Protein 7ABK (pdb70)

B-factor: mean 147.55, std 29.82, range [96.49, 210.03]

Structure (mmCIF, N/CA/C/O backbone):
data_7ABK
#
_entry.id   7ABK
#
_cell.length_a   1.00
_cell.length_b   1.00
_cell.length_c   1.00
_cell.angle_alpha   90.00
_cell.angle_beta   90.00
_cell.angle_gamma   90.00
#
_symmetry.space_group_name_H-M   'P 1'
#
loop_
_atom_site.group_PDB
_atom_site.id
_atom_site.type_symbol
_atom_site.label_atom_id
_atom_site.label_alt_id
_atom_site.label_comp_id
_atom_site.label_asym_id
_atom_site.label_entity_id
_atom_site.label_seq_id
_atom_site.pdbx_PDB_ins_code
_atom_site.Cartn_x
_atom_site.Cartn_y
_atom_site.Cartn_z
_atom_site.occupancy
_atom_site.B_iso_or_equiv
_atom_site.auth_seq_id
_atom_site.auth_comp_id
_atom_site.auth_asym_id
_atom_site.auth_atom_id
_atom_site.pdbx_PDB_model_num
ATOM 1 N N . GLN A 1 44 ? 148.148 179.093 230.151 1.00 210.03 22 GLN A N 1
ATOM 2 C CA . GLN A 1 44 ? 146.895 178.355 230.262 1.00 210.03 22 GLN A CA 1
ATOM 3 C C . GLN A 1 44 ? 146.124 178.386 228.946 1.00 210.03 22 GLN A C 1
ATOM 4 O O . GLN A 1 44 ? 146.001 179.431 228.310 1.00 210.03 22 GLN A O 1
ATOM 10 N N . GLU A 1 45 ? 145.607 177.229 228.546 1.00 202.80 23 GLU A N 1
ATOM 11 C CA . GLU A 1 45 ? 144.870 177.081 227.299 1.00 202.80 23 GLU A CA 1
ATOM 12 C C . GLU A 1 45 ? 143.370 177.120 227.555 1.00 202.80 23 GLU A C 1
ATOM 13 O O . GLU A 1 45 ? 142.911 176.864 228.672 1.00 202.80 23 GLU A O 1
ATOM 19 N N . ALA A 1 46 ? 142.612 177.432 226.511 1.00 189.12 24 ALA A N 1
ATOM 20 C CA . ALA A 1 46 ? 141.166 177.504 226.618 1.00 189.12 24 ALA A CA 1
ATOM 21 C C . ALA A 1 46 ? 140.542 176.127 226.418 1.00 189.12 24 ALA A C 1
ATOM 22 O O . ALA A 1 46 ? 140.994 175.346 225.579 1.00 189.12 24 ALA A O 1
ATOM 24 N N . PRO A 1 47 ? 139.490 175.811 227.180 1.00 176.13 25 PRO A N 1
ATOM 25 C CA . PRO A 1 47 ? 138.920 174.451 227.107 1.00 176.13 25 PRO A CA 1
ATOM 26 C C . PRO A 1 47 ? 138.454 174.056 225.718 1.00 176.13 25 PRO A C 1
ATOM 27 O O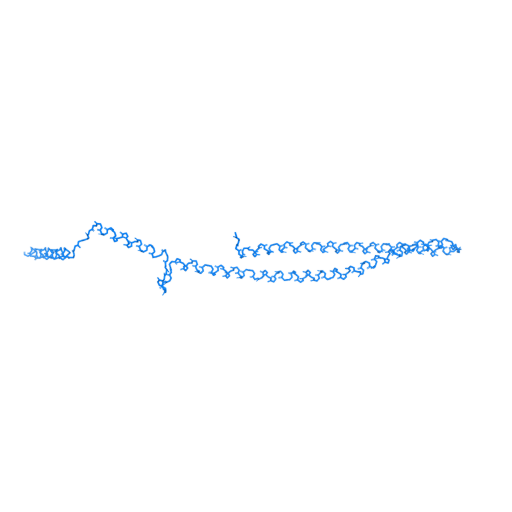 . PRO A 1 47 ? 138.702 172.924 225.283 1.00 176.13 25 PRO A O 1
ATOM 31 N N . GLU A 1 48 ? 137.780 174.960 225.005 1.00 171.47 26 GLU A N 1
ATOM 32 C CA . GLU A 1 48 ? 137.299 174.634 223.667 1.00 171.47 26 GLU A CA 1
ATOM 33 C C . GLU A 1 48 ? 138.443 174.296 222.721 1.00 171.47 26 GLU A C 1
ATOM 34 O O . GLU A 1 48 ? 138.244 173.563 221.747 1.00 171.47 26 GLU A O 1
ATOM 40 N N . ASP A 1 49 ? 139.642 174.815 222.986 1.00 175.86 27 ASP A N 1
ATOM 41 C CA . ASP A 1 49 ? 140.776 174.504 222.126 1.00 175.86 27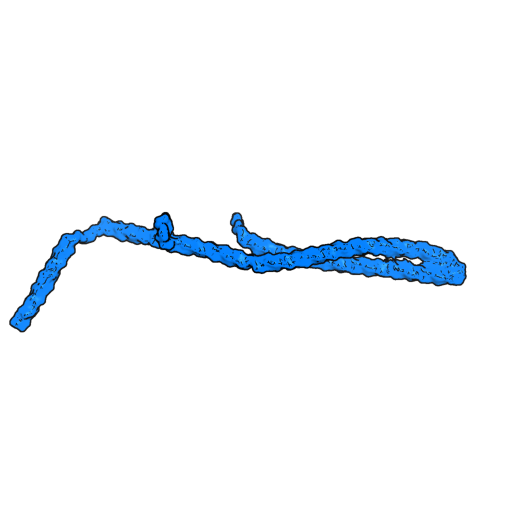 ASP A CA 1
ATOM 42 C C . ASP A 1 49 ? 141.203 173.050 222.265 1.00 175.86 27 ASP A C 1
ATOM 43 O O . ASP A 1 49 ? 141.704 172.458 221.303 1.00 175.86 27 ASP A O 1
ATOM 48 N N . LEU A 1 50 ? 141.013 172.457 223.443 1.00 168.70 28 LEU A N 1
ATOM 49 C CA . LEU A 1 50 ? 141.380 171.060 223.633 1.00 168.70 28 LEU A CA 1
ATOM 50 C C . LEU A 1 50 ? 140.537 170.120 222.788 1.00 168.70 28 LEU A C 1
ATOM 51 O O . LEU A 1 50 ? 140.969 168.993 222.518 1.00 168.70 28 LEU A O 1
ATOM 56 N N . LEU A 1 51 ? 139.350 170.558 222.371 1.00 156.20 29 LEU A N 1
ATOM 57 C CA . LEU A 1 51 ? 138.436 169.685 221.648 1.00 156.20 29 LEU A CA 1
ATOM 58 C C . LEU A 1 51 ? 139.076 169.153 220.372 1.00 156.20 29 LEU A C 1
ATOM 59 O O . LEU A 1 51 ? 139.236 167.938 220.201 1.00 156.20 29 LEU A O 1
ATOM 64 N N . GLU A 1 52 ? 139.454 170.054 219.465 1.00 164.71 30 GLU A N 1
ATOM 65 C CA . GLU A 1 52 ? 139.993 169.626 218.180 1.00 164.71 30 GLU A CA 1
ATOM 66 C C . GLU A 1 52 ? 141.301 168.870 218.356 1.00 164.71 30 GLU A C 1
ATOM 67 O O . GLU A 1 52 ? 141.575 167.908 217.627 1.00 164.71 30 GLU A O 1
ATOM 73 N N . ARG A 1 53 ? 142.115 169.277 219.332 1.00 159.97 31 ARG A N 1
ATOM 74 C CA . ARG A 1 53 ? 143.359 168.570 219.601 1.00 159.97 31 ARG A CA 1
ATOM 75 C C . ARG A 1 53 ? 143.091 167.113 219.949 1.00 159.97 31 ARG A C 1
ATOM 76 O O . ARG A 1 53 ? 143.658 166.197 219.338 1.00 159.97 31 ARG A O 1
ATOM 84 N N . LEU A 1 54 ? 142.211 166.882 220.921 1.00 151.52 32 LEU A N 1
ATOM 85 C CA . LEU A 1 54 ? 141.937 165.519 221.350 1.00 151.52 32 LEU A CA 1
ATOM 86 C C . LEU A 1 54 ? 141.261 164.714 220.249 1.00 151.52 32 LEU A C 1
ATOM 87 O O . LEU A 1 54 ? 141.515 163.512 220.107 1.00 151.52 32 LEU A O 1
ATOM 92 N N . LEU A 1 55 ? 140.402 165.352 219.452 1.00 143.93 33 LEU A N 1
ATOM 93 C CA . LEU A 1 55 ? 139.769 164.619 218.362 1.00 143.93 33 LEU A CA 1
ATOM 94 C C . LEU A 1 55 ? 140.786 164.198 217.311 1.00 143.93 33 LEU A C 1
ATOM 95 O O . LEU A 1 55 ? 140.722 163.076 216.800 1.00 143.93 33 LEU A O 1
ATOM 100 N N . GLY A 1 56 ? 141.743 165.069 216.984 1.00 146.06 34 GLY A N 1
ATOM 101 C CA . GLY A 1 56 ? 142.798 164.667 216.067 1.00 146.06 34 GLY A CA 1
ATOM 102 C C . GLY A 1 56 ? 143.639 163.532 216.619 1.00 146.06 34 GLY A C 1
ATOM 103 O O . GLY A 1 56 ? 143.987 162.587 215.896 1.00 146.06 34 GLY A O 1
ATOM 104 N N . GLU A 1 57 ? 143.985 163.612 217.905 1.00 151.63 35 GLU A N 1
ATOM 105 C CA . GLU A 1 57 ? 144.722 162.524 218.539 1.00 151.63 35 GLU A CA 1
ATOM 106 C C . GLU A 1 57 ? 143.970 161.208 218.400 1.00 151.63 35 GLU A C 1
ATOM 107 O O . GLU A 1 57 ? 144.543 160.185 217.999 1.00 151.63 35 GLU A O 1
ATOM 113 N N . MET A 1 58 ? 142.678 161.217 218.728 1.00 143.90 36 MET A N 1
ATOM 114 C CA . MET A 1 58 ? 141.891 159.996 218.621 1.00 143.90 36 MET A CA 1
ATOM 115 C C . MET A 1 58 ? 141.812 159.512 217.181 1.00 143.90 36 MET A C 1
ATOM 116 O O . MET A 1 58 ? 141.821 158.301 216.917 1.00 143.90 36 MET A O 1
ATOM 121 N N . GLU A 1 59 ? 141.729 160.445 216.236 1.00 139.75 37 GLU A N 1
ATOM 122 C CA . GLU A 1 59 ? 141.685 160.075 214.829 1.00 139.75 37 GLU A CA 1
ATOM 123 C C . GLU A 1 59 ? 142.926 159.291 214.432 1.00 139.75 37 GLU A C 1
ATOM 124 O O . GLU A 1 59 ? 142.836 158.267 213.746 1.00 139.75 37 GLU A O 1
ATOM 130 N N . LEU A 1 60 ? 144.098 159.765 214.851 1.00 134.87 38 LEU A N 1
ATOM 131 C CA . LEU A 1 60 ? 145.322 159.010 214.586 1.00 134.87 38 LEU A CA 1
ATOM 132 C C . LEU A 1 60 ? 145.295 157.648 215.272 1.00 134.87 38 LEU A C 1
ATOM 133 O O . LEU A 1 60 ? 145.650 156.620 214.669 1.00 134.87 38 LEU A O 1
ATOM 138 N N . GLU A 1 61 ? 144.879 157.625 216.537 1.00 134.00 39 GLU A N 1
ATOM 139 C CA . GLU A 1 61 ? 144.976 156.400 217.317 1.00 134.00 39 GLU A CA 1
ATOM 140 C C . GLU A 1 61 ? 144.073 155.307 216.757 1.00 134.00 39 GLU A C 1
ATOM 141 O O . GLU A 1 61 ? 144.401 154.116 216.842 1.00 134.00 39 GLU A O 1
ATOM 147 N N . LEU A 1 62 ? 142.948 155.692 216.154 1.00 124.12 40 LEU A N 1
ATOM 148 C CA . LEU A 1 62 ? 142.052 154.696 215.574 1.00 124.12 40 LEU A CA 1
ATOM 149 C C . LEU A 1 62 ? 142.721 153.938 214.433 1.00 124.12 40 LEU A C 1
ATOM 150 O O . LEU A 1 62 ? 142.687 152.702 214.388 1.00 124.12 40 LEU A O 1
ATOM 155 N N . ILE A 1 63 ? 143.325 154.661 213.488 1.00 124.02 41 ILE A N 1
ATOM 156 C CA . ILE A 1 63 ? 143.962 153.969 212.376 1.00 124.02 41 ILE A CA 1
ATOM 157 C C . ILE A 1 63 ? 145.163 153.178 212.866 1.00 124.02 41 ILE A C 1
ATOM 158 O O . ILE A 1 63 ? 145.482 152.115 212.312 1.00 124.02 41 ILE A O 1
ATOM 163 N N . GLU A 1 64 ? 145.837 153.654 213.916 1.00 125.24 42 GLU A N 1
ATOM 164 C CA . GLU A 1 64 ? 146.899 152.846 214.508 1.00 125.24 42 GLU A CA 1
ATOM 165 C C . GLU A 1 64 ? 146.363 151.496 214.971 1.00 125.24 42 GLU A C 1
ATOM 166 O O . GLU A 1 64 ? 146.931 150.439 214.657 1.00 125.24 42 GLU A O 1
ATOM 172 N N . LEU A 1 65 ? 145.264 151.519 215.725 1.00 111.05 43 LEU A N 1
ATOM 173 C CA . LEU A 1 65 ? 144.653 150.282 216.194 1.00 111.05 43 LEU A CA 1
ATOM 174 C C . LEU A 1 65 ? 144.267 149.382 215.029 1.00 111.05 43 LEU A C 1
ATOM 175 O O . LEU A 1 65 ? 144.438 148.156 215.083 1.00 111.05 43 LEU A O 1
ATOM 180 N N . ARG A 1 66 ? 143.730 149.979 213.965 1.00 115.75 44 ARG A N 1
ATOM 181 C CA . ARG A 1 66 ? 143.326 149.193 212.803 1.00 115.75 44 ARG A CA 1
ATOM 182 C C . ARG A 1 66 ? 144.517 148.459 212.204 1.00 115.75 44 ARG A C 1
ATOM 183 O O . ARG A 1 66 ? 144.442 147.259 211.905 1.00 115.75 44 ARG A O 1
ATOM 191 N N . ARG A 1 67 ? 145.630 149.169 212.024 1.00 114.31 45 ARG A N 1
ATOM 192 C CA . ARG A 1 67 ? 146.830 148.536 211.486 1.00 114.31 45 ARG A CA 1
ATOM 193 C C . ARG A 1 67 ? 147.296 147.387 212.373 1.00 114.31 45 ARG A C 1
ATOM 194 O O . ARG A 1 67 ? 147.670 146.312 211.875 1.00 114.31 45 ARG A O 1
ATOM 202 N N . ALA A 1 68 ? 147.289 147.599 213.690 1.00 102.35 46 ALA A N 1
ATOM 203 C CA . ALA A 1 68 ? 147.729 146.537 214.592 1.00 102.35 46 ALA A CA 1
ATOM 204 C C . ALA A 1 68 ? 146.854 145.297 214.452 1.00 102.35 46 ALA A C 1
ATOM 205 O O . ALA A 1 68 ? 147.362 144.167 214.389 1.00 102.35 46 ALA A O 1
ATOM 207 N N . LEU A 1 69 ? 145.536 145.485 214.392 1.00 96.49 47 LEU A N 1
ATOM 208 C CA . LEU A 1 69 ? 144.653 144.334 214.248 1.00 96.49 47 LEU A CA 1
ATOM 209 C C . LEU A 1 69 ? 144.900 143.622 212.925 1.00 96.49 47 LEU A C 1
ATOM 210 O O . LEU A 1 69 ? 144.818 142.387 212.843 1.00 96.49 47 LEU A O 1
ATOM 215 N N . ALA A 1 70 ? 145.200 144.385 211.873 1.00 104.15 48 ALA A N 1
ATOM 216 C CA . ALA A 1 70 ? 145.535 143.771 210.593 1.00 104.15 48 ALA A CA 1
ATOM 217 C C . ALA A 1 70 ? 146.731 142.840 210.733 1.00 104.15 48 ALA A C 1
ATOM 218 O O . ALA A 1 70 ? 146.695 141.683 210.286 1.00 104.15 48 ALA A O 1
ATOM 220 N N . GLN A 1 71 ? 147.805 143.333 211.349 1.00 105.61 49 GLN A N 1
ATOM 221 C CA . GLN A 1 71 ? 148.987 142.493 211.526 1.00 105.61 49 GLN A CA 1
ATOM 222 C C . GLN A 1 71 ? 148.659 141.244 212.334 1.00 105.61 49 GLN A C 1
ATOM 223 O O . GLN A 1 71 ? 149.182 140.152 212.056 1.00 105.61 49 GLN A O 1
ATOM 229 N N . THR A 1 72 ? 147.796 141.387 213.340 1.00 102.35 50 THR A N 1
ATOM 230 C CA . THR A 1 72 ? 147.381 140.225 214.119 1.00 102.35 50 THR A CA 1
ATOM 231 C C . THR A 1 72 ? 146.729 139.171 213.231 1.00 102.35 50 THR A C 1
ATOM 232 O O . THR A 1 72 ? 147.069 137.980 213.300 1.00 102.35 50 THR A O 1
ATOM 236 N N . ILE A 1 73 ? 145.775 139.595 212.402 1.00 100.38 51 ILE A N 1
ATOM 237 C CA . ILE A 1 73 ? 145.100 138.659 211.506 1.00 100.38 51 ILE A CA 1
ATOM 238 C C . ILE A 1 73 ? 146.110 137.961 210.605 1.00 100.38 51 ILE A C 1
ATOM 239 O O . ILE A 1 73 ? 146.018 136.748 210.354 1.00 100.38 51 ILE A O 1
ATOM 244 N N . ALA A 1 74 ? 147.088 138.716 210.107 1.00 107.88 52 ALA A N 1
ATOM 245 C CA . ALA A 1 74 ? 148.102 138.132 209.234 1.00 107.88 52 ALA A CA 1
ATOM 246 C C . ALA A 1 74 ? 148.848 136.929 209.797 1.00 107.88 52 ALA A C 1
ATOM 247 O O . ALA A 1 74 ? 148.880 135.850 209.185 1.00 107.88 52 ALA A O 1
ATOM 249 N N . THR A 1 75 ? 149.471 137.105 210.966 1.00 111.89 53 THR A N 1
ATOM 250 C CA . THR A 1 75 ? 150.199 135.990 211.573 1.00 111.89 53 THR A CA 1
ATOM 251 C C . THR A 1 75 ? 149.304 134.822 212.034 1.00 111.89 53 THR A C 1
ATOM 252 O O . THR A 1 75 ? 149.713 133.652 212.087 1.00 111.89 53 THR A O 1
ATOM 256 N N . PHE A 1 76 ? 148.053 135.158 212.366 1.00 112.08 54 PHE A N 1
ATOM 257 C CA . PHE A 1 76 ? 147.091 134.084 212.725 1.00 112.08 54 PHE A CA 1
ATOM 258 C C . PHE A 1 76 ? 146.930 133.203 211.483 1.00 112.08 54 PHE A C 1
ATOM 259 O O . PHE A 1 76 ? 146.969 131.963 211.622 1.00 112.08 54 PHE A O 1
ATOM 267 N N . LYS A 1 77 ? 146.769 133.827 210.309 1.00 117.67 55 LYS A N 1
ATOM 268 C CA . LYS A 1 77 ? 146.700 133.037 209.082 1.00 117.67 55 LYS A CA 1
ATOM 269 C C . LYS A 1 77 ? 147.988 132.258 208.854 1.00 117.67 55 LYS A C 1
ATOM 270 O O . LYS A 1 77 ? 147.958 131.076 208.478 1.00 117.67 55 LYS A O 1
ATOM 276 N N . SER A 1 78 ? 149.133 132.911 209.066 1.00 121.60 56 SER A N 1
ATOM 277 C CA . SER A 1 78 ? 150.409 132.236 208.852 1.00 121.60 56 SER A CA 1
ATOM 278 C C . SER A 1 78 ? 150.543 131.009 209.746 1.00 121.60 56 SER A C 1
ATOM 279 O O . SER A 1 78 ? 150.971 129.937 209.290 1.00 121.60 56 SER A O 1
ATOM 282 N N . THR A 1 79 ? 150.192 131.148 211.024 1.00 123.98 57 THR A N 1
ATOM 283 C CA . THR A 1 79 ? 150.294 130.010 211.932 1.00 123.98 57 THR A CA 1
ATOM 284 C C . THR A 1 79 ? 149.384 128.873 211.492 1.00 123.98 57 THR A C 1
ATOM 285 O O . THR A 1 79 ? 149.762 127.694 211.568 1.00 123.98 57 THR A O 1
ATOM 289 N N . GLU A 1 80 ? 148.176 129.202 211.030 1.00 131.54 58 GLU A N 1
ATOM 290 C CA . GLU A 1 80 ? 147.293 128.153 210.530 1.00 131.54 58 GLU A CA 1
ATOM 291 C C . GLU A 1 80 ? 147.934 127.402 209.371 1.00 131.54 58 GLU A C 1
ATOM 292 O O . GLU A 1 80 ? 147.887 126.162 209.311 1.00 131.54 58 GLU A O 1
ATOM 298 N N . ARG A 1 81 ? 148.538 128.139 208.439 1.00 133.62 59 ARG A N 1
ATOM 299 C CA . ARG A 1 81 ? 149.207 127.499 207.310 1.00 133.62 59 ARG A CA 1
ATOM 300 C C . ARG A 1 81 ? 150.303 126.553 207.785 1.00 133.62 59 ARG A C 1
ATOM 301 O O . ARG A 1 81 ? 150.446 125.432 207.273 1.00 133.62 59 ARG A O 1
ATOM 309 N N . GLN A 1 82 ? 151.097 126.996 208.762 1.00 134.94 60 GLN A N 1
ATOM 310 C CA . GLN A 1 82 ? 152.165 126.150 209.288 1.00 134.94 60 GLN A CA 1
ATOM 311 C C . GLN A 1 82 ? 151.609 124.857 209.869 1.00 134.94 60 GLN A C 1
ATOM 312 O O . GLN A 1 82 ? 152.160 123.769 209.644 1.00 134.94 60 GLN A O 1
ATOM 318 N N . ARG A 1 83 ? 150.529 124.961 210.645 1.00 137.66 61 ARG A N 1
ATOM 319 C CA . ARG A 1 83 ? 149.913 123.761 211.202 1.00 137.66 61 ARG A CA 1
ATOM 320 C C . ARG A 1 83 ? 149.500 122.800 210.098 1.00 137.66 61 ARG A C 1
ATOM 321 O O . ARG A 1 83 ? 149.709 121.581 210.206 1.00 137.66 61 ARG A O 1
ATOM 329 N N . ASP A 1 84 ? 148.883 123.328 209.039 1.00 141.91 62 ASP A N 1
ATOM 330 C CA . ASP A 1 84 ? 148.463 122.464 207.940 1.00 141.91 62 ASP A CA 1
ATOM 331 C C . ASP A 1 84 ? 149.653 121.745 207.318 1.00 141.91 62 ASP A C 1
ATOM 332 O O . ASP A 1 84 ? 149.589 120.538 207.043 1.00 141.91 62 ASP A O 1
ATOM 337 N N . ALA A 1 85 ? 150.750 122.468 207.092 1.00 137.15 63 ALA A N 1
ATOM 338 C CA . ALA A 1 85 ? 151.932 121.834 206.514 1.00 137.15 63 ALA A CA 1
ATOM 339 C C . ALA A 1 85 ? 152.454 120.716 207.410 1.00 137.15 63 ALA A C 1
ATOM 340 O O . ALA A 1 85 ? 152.822 119.634 206.927 1.00 137.15 63 ALA A O 1
ATOM 342 N N . GLN A 1 86 ? 152.493 120.962 208.719 1.00 132.23 64 GLN A N 1
ATOM 343 C CA . GLN A 1 86 ? 153.000 119.951 209.640 1.00 132.23 64 GLN A CA 1
ATOM 344 C C . GLN A 1 86 ? 152.147 118.691 209.597 1.00 132.23 64 GLN A C 1
ATOM 345 O O . GLN A 1 86 ? 152.672 117.570 209.511 1.00 132.23 64 GLN A O 1
ATOM 351 N N . GLN A 1 87 ? 150.824 118.849 209.666 1.00 140.55 65 GLN A N 1
ATOM 352 C CA . GLN A 1 87 ? 149.982 117.658 209.643 1.00 140.55 65 GLN A CA 1
ATOM 353 C C . GLN A 1 87 ? 150.074 116.942 208.304 1.00 140.55 65 GLN A C 1
ATOM 354 O O . GLN A 1 87 ? 149.952 115.712 208.251 1.00 140.55 65 GLN A O 1
ATOM 360 N N . LEU A 1 88 ? 150.327 117.677 207.220 1.00 138.46 66 LEU A N 1
ATOM 361 C CA . LEU A 1 88 ? 150.529 117.024 205.932 1.00 138.46 66 LEU A CA 1
ATOM 362 C C . LEU A 1 88 ? 151.776 116.147 205.952 1.00 138.46 66 LEU A C 1
ATOM 363 O O . LEU A 1 88 ? 151.764 115.011 205.459 1.00 138.46 66 LEU A O 1
ATOM 368 N N . ILE A 1 89 ? 152.870 116.667 206.510 1.00 138.64 67 ILE A N 1
ATOM 369 C CA . ILE A 1 89 ? 154.090 115.868 206.606 1.00 138.64 67 ILE A CA 1
ATOM 370 C C . ILE A 1 89 ? 153.847 114.622 207.449 1.00 138.64 67 ILE A C 1
ATOM 371 O O . ILE A 1 89 ? 154.316 113.521 207.119 1.00 138.64 67 ILE A O 1
ATOM 376 N N . ALA A 1 90 ? 153.121 114.777 208.557 1.00 144.47 68 ALA A N 1
ATOM 377 C CA . ALA A 1 90 ? 152.800 113.618 209.383 1.00 144.47 68 ALA A CA 1
ATOM 378 C C . ALA A 1 90 ? 152.019 112.579 208.591 1.00 144.47 68 ALA A C 1
ATOM 379 O O . ALA A 1 90 ? 152.294 111.375 208.682 1.00 144.47 68 ALA A O 1
ATOM 381 N N . GLN A 1 91 ? 151.040 113.026 207.803 1.00 152.74 69 GLN A N 1
ATOM 382 C CA . GLN A 1 91 ? 150.270 112.095 206.987 1.00 152.74 69 GLN A CA 1
ATOM 383 C C . GLN A 1 91 ? 151.160 111.373 205.985 1.00 152.74 69 GLN A C 1
ATOM 384 O O . GLN A 1 91 ? 150.984 110.174 205.732 1.00 152.74 69 GLN A O 1
ATOM 390 N N . ARG A 1 92 ? 152.123 112.087 205.402 1.00 153.01 70 ARG A N 1
ATOM 391 C CA . ARG A 1 92 ? 153.017 111.449 204.440 1.00 153.01 70 ARG A CA 1
ATOM 392 C C . ARG A 1 92 ? 153.861 110.368 205.103 1.00 153.01 70 ARG A C 1
ATOM 393 O O . ARG A 1 92 ? 154.056 109.281 204.541 1.00 153.01 70 ARG A O 1
ATOM 401 N N . TRP A 1 93 ? 154.380 110.652 206.298 1.00 148.52 71 TRP A N 1
ATOM 402 C CA . TRP A 1 93 ? 155.124 109.620 207.013 1.00 148.52 71 TRP A CA 1
ATOM 403 C C . TRP A 1 93 ? 154.235 108.435 207.354 1.00 148.52 71 TRP A C 1
ATOM 404 O O . TRP A 1 93 ? 154.692 107.287 207.336 1.00 148.52 71 TRP A O 1
ATOM 415 N N . TYR A 1 94 ? 152.963 108.692 207.663 1.00 154.65 72 TYR A N 1
ATOM 416 C CA . TYR A 1 94 ? 152.034 107.592 207.890 1.00 154.65 72 TYR A CA 1
ATOM 417 C C . TYR A 1 94 ? 151.879 106.737 206.639 1.00 154.65 72 TYR A C 1
ATOM 418 O O . TYR A 1 94 ? 151.805 105.506 206.722 1.00 154.65 72 TYR A O 1
ATOM 427 N N . GLU A 1 95 ? 151.803 107.378 205.473 1.00 159.70 73 GLU A N 1
ATOM 428 C CA . GLU A 1 95 ? 151.715 106.629 204.222 1.00 159.70 73 GLU A CA 1
ATOM 429 C C . GLU A 1 95 ? 152.947 105.757 204.025 1.00 159.70 73 GLU A C 1
ATOM 430 O O . GLU A 1 95 ? 152.847 104.594 203.614 1.00 159.70 73 GLU A O 1
ATOM 436 N N . LYS A 1 96 ? 154.125 106.321 204.293 1.00 160.40 74 LYS A N 1
ATOM 437 C CA . LYS A 1 96 ? 155.350 105.536 204.185 1.00 160.40 74 LYS A CA 1
ATOM 438 C C . LYS A 1 96 ? 155.319 104.339 205.125 1.00 160.40 74 LYS A C 1
ATOM 439 O O . LYS A 1 96 ? 155.733 103.236 204.752 1.00 160.40 74 LYS A O 1
ATOM 445 N N . ALA A 1 97 ? 154.825 104.537 206.347 1.00 163.75 75 ALA A N 1
ATOM 446 C CA . ALA A 1 97 ? 154.729 103.427 207.291 1.00 163.75 75 ALA A CA 1
ATOM 447 C C . ALA A 1 97 ? 153.786 102.349 206.779 1.00 163.75 75 ALA A C 1
ATOM 448 O O . ALA A 1 97 ? 154.082 101.151 206.879 1.00 163.75 75 ALA A O 1
ATOM 450 N N . GLN A 1 98 ? 152.637 102.757 206.240 1.00 168.92 76 GLN A N 1
ATOM 451 C CA . GLN A 1 98 ? 151.689 101.794 205.690 1.00 168.92 76 GLN A CA 1
ATOM 452 C C . GLN A 1 98 ? 152.329 100.987 204.570 1.00 168.92 76 GLN A C 1
ATOM 453 O O . GLN A 1 98 ? 152.179 99.761 204.504 1.00 168.92 76 GLN A O 1
ATOM 459 N N . ALA A 1 99 ? 153.055 101.662 203.680 1.00 168.32 77 ALA A N 1
ATOM 460 C CA . ALA A 1 99 ? 153.732 100.954 202.599 1.00 168.32 77 ALA A CA 1
ATOM 461 C C . ALA A 1 99 ? 154.792 100.005 203.142 1.00 168.32 77 ALA A C 1
ATOM 462 O O . ALA A 1 99 ? 154.994 98.911 202.604 1.00 168.32 77 ALA A O 1
ATOM 464 N N . ALA A 1 100 ? 155.479 100.405 204.214 1.00 172.01 78 ALA A N 1
ATOM 465 C CA . ALA A 1 100 ? 156.542 99.571 204.763 1.00 172.01 78 ALA A CA 1
ATOM 466 C C . ALA A 1 100 ? 155.981 98.328 205.438 1.00 172.01 78 ALA A C 1
ATOM 467 O O . ALA A 1 100 ? 156.622 97.271 205.431 1.00 172.01 78 ALA A O 1
ATOM 469 N N . LEU A 1 101 ? 154.798 98.437 206.048 1.00 177.47 79 LEU A N 1
ATOM 470 C CA . LEU A 1 101 ? 154.166 97.253 206.619 1.00 177.47 79 LEU A CA 1
ATOM 471 C C . LEU A 1 101 ? 153.888 96.218 205.540 1.00 177.47 79 LEU A C 1
ATOM 472 O O . LEU A 1 101 ? 154.062 95.014 205.762 1.00 177.47 79 LEU A O 1
ATOM 477 N N . ASP A 1 102 ? 153.443 96.669 204.372 1.00 176.94 80 ASP A N 1
ATOM 478 C CA . ASP A 1 102 ? 153.358 95.788 203.219 1.00 176.94 80 ASP A CA 1
ATOM 479 C C . ASP A 1 102 ? 154.731 95.197 202.936 1.00 176.94 80 ASP A C 1
ATOM 480 O O . ASP A 1 102 ? 155.758 95.836 203.181 1.00 176.94 80 ASP A O 1
ATOM 485 N N . ARG A 1 103 ? 154.741 93.963 202.435 1.00 178.01 81 ARG A N 1
ATOM 486 C CA . ARG A 1 103 ? 155.923 93.116 202.265 1.00 178.01 81 ARG A CA 1
ATOM 487 C C . ARG A 1 103 ? 156.394 92.594 203.614 1.00 178.01 81 ARG A C 1
ATOM 488 O O . ARG A 1 103 ? 157.488 92.021 203.701 1.00 178.01 81 ARG A O 1
ATOM 496 N N . GLY A 1 104 ? 155.606 92.781 204.669 1.00 177.01 82 GLY A N 1
ATOM 497 C CA . GLY A 1 104 ? 155.921 92.204 205.964 1.00 177.01 82 GLY A CA 1
ATOM 498 C C . GLY A 1 104 ? 157.180 92.736 206.609 1.00 177.01 82 GLY A C 1
ATOM 499 O O . GLY A 1 104 ? 157.735 92.081 207.498 1.00 177.01 82 GLY A O 1
ATOM 500 N N . ASN A 1 105 ? 157.650 93.908 206.192 1.00 175.54 83 ASN A N 1
ATOM 501 C CA . ASN A 1 105 ? 158.827 94.521 206.809 1.00 175.54 83 ASN A CA 1
ATOM 502 C C . ASN A 1 105 ? 158.375 95.395 207.980 1.00 175.54 83 ASN A C 1
ATOM 503 O O . ASN A 1 105 ? 158.300 96.622 207.902 1.00 175.54 83 ASN A O 1
ATOM 508 N N . GLU A 1 106 ? 158.072 94.717 209.088 1.00 176.90 84 GLU A N 1
ATOM 509 C CA . GLU A 1 106 ? 157.466 95.390 210.232 1.00 176.90 84 GLU A CA 1
ATOM 510 C C . GLU A 1 106 ? 158.417 96.383 210.884 1.00 176.90 84 GLU A C 1
ATOM 511 O O . GLU A 1 106 ? 157.966 97.342 211.520 1.00 176.90 84 GLU A O 1
ATOM 517 N N . GLN A 1 107 ? 159.726 96.168 210.756 1.00 174.38 85 GLN A N 1
ATOM 518 C CA . GLN A 1 107 ? 160.683 97.013 211.462 1.00 174.38 85 GLN A CA 1
ATOM 519 C C . GLN A 1 107 ? 160.610 98.454 210.972 1.00 174.38 85 GLN A C 1
ATOM 520 O O . GLN A 1 107 ? 160.511 99.395 211.774 1.00 174.38 85 GLN A O 1
ATOM 526 N N . LEU A 1 108 ? 160.675 98.644 209.654 1.00 172.69 86 LEU A N 1
ATOM 527 C CA . LEU A 1 108 ? 160.588 99.988 209.097 1.00 172.69 86 LEU A CA 1
ATOM 528 C C . LEU A 1 108 ? 159.252 100.634 209.432 1.00 172.69 86 LEU A C 1
ATOM 529 O O . LEU A 1 108 ? 159.183 101.842 209.686 1.00 172.69 86 LEU A O 1
ATOM 534 N N . ALA A 1 109 ? 158.176 99.845 209.432 1.00 172.24 87 ALA A N 1
ATOM 535 C CA . ALA A 1 109 ? 156.886 100.369 209.859 1.00 172.24 87 ALA A CA 1
ATOM 536 C C . ALA A 1 109 ? 156.944 100.879 211.290 1.00 172.24 87 ALA A C 1
ATOM 537 O O . ALA A 1 109 ? 156.402 101.947 211.592 1.00 172.24 87 ALA A O 1
ATOM 539 N N . ARG A 1 110 ? 157.608 100.137 212.177 1.00 171.07 88 ARG A N 1
ATOM 540 C CA . ARG A 1 110 ? 157.738 100.570 213.563 1.00 171.07 88 ARG A CA 1
ATOM 541 C C . ARG A 1 110 ? 158.505 101.880 213.655 1.00 171.07 88 ARG A C 1
ATOM 542 O O . ARG A 1 110 ? 158.097 102.807 214.364 1.00 171.07 88 ARG A O 1
ATOM 550 N N . GLU A 1 111 ? 159.629 101.972 212.941 1.00 171.21 89 GLU A N 1
ATOM 551 C CA . GLU A 1 111 ? 160.410 103.205 212.998 1.00 171.21 89 GLU A CA 1
ATOM 552 C C . GLU A 1 111 ? 159.636 104.392 212.437 1.00 171.21 89 GLU A C 1
ATOM 553 O O . GLU A 1 111 ? 159.699 105.493 212.996 1.00 171.21 89 GLU A O 1
ATOM 559 N N . ALA A 1 112 ? 158.884 104.193 211.355 1.00 164.57 90 ALA A N 1
ATOM 560 C CA . ALA A 1 112 ? 158.122 105.296 210.781 1.00 164.57 90 ALA A CA 1
ATOM 561 C C . ALA A 1 112 ? 156.996 105.729 211.712 1.00 164.57 90 ALA A C 1
ATOM 562 O O . ALA A 1 112 ? 156.733 106.928 211.881 1.00 164.57 90 ALA A O 1
ATOM 564 N N . LEU A 1 113 ? 156.307 104.762 212.319 1.00 162.15 91 LEU A N 1
ATOM 565 C CA . LEU A 1 113 ? 155.268 105.104 213.281 1.00 162.15 91 LEU A CA 1
ATOM 566 C C . LEU A 1 113 ? 155.852 105.865 214.460 1.00 162.15 91 LEU A C 1
ATOM 567 O O . LEU A 1 113 ? 155.226 106.795 214.981 1.00 162.15 91 LEU A O 1
ATOM 572 N N . GLY A 1 114 ? 157.054 105.488 214.895 1.00 160.23 92 GLY A N 1
ATOM 573 C CA . GLY A 1 114 ? 157.725 106.270 215.918 1.00 160.23 92 GLY A CA 1
ATOM 574 C C . GLY A 1 114 ? 158.030 107.679 215.452 1.00 160.23 92 GLY A C 1
ATOM 575 O O . GLY A 1 114 ? 157.911 108.638 216.216 1.00 160.23 92 GLY A O 1
ATOM 576 N N . GLN A 1 115 ? 158.420 107.821 214.185 1.00 158.81 93 GLN A N 1
ATOM 577 C CA . GLN A 1 115 ? 158.717 109.142 213.642 1.00 158.81 93 GLN A CA 1
ATOM 578 C C . GLN A 1 115 ? 157.482 110.034 213.645 1.00 158.81 93 GLN A C 1
ATOM 579 O O . GLN A 1 115 ? 157.576 111.243 213.882 1.00 158.81 93 GLN A O 1
ATOM 585 N N . ARG A 1 116 ? 156.314 109.448 213.384 1.00 154.70 94 ARG A N 1
ATOM 586 C CA . ARG A 1 116 ? 155.085 110.224 213.230 1.00 154.70 94 ARG A CA 1
ATOM 587 C C . ARG A 1 116 ? 154.693 110.999 214.489 1.00 154.70 94 ARG A C 1
ATOM 588 O O . ARG A 1 116 ? 153.949 111.989 214.395 1.00 154.70 94 ARG A O 1
ATOM 596 N N . GLN A 1 117 ? 155.189 110.587 215.656 1.00 154.27 95 GLN A N 1
ATOM 597 C CA . GLN A 1 117 ? 154.636 111.072 216.918 1.00 154.27 95 GLN A CA 1
ATOM 598 C C . GLN A 1 117 ? 154.955 112.544 217.151 1.00 154.27 95 GLN A C 1
ATOM 599 O O . GLN A 1 117 ? 154.099 113.306 217.617 1.00 154.27 95 GLN A O 1
ATOM 605 N N . SER A 1 118 ? 156.192 112.955 216.868 1.00 152.47 96 SER A N 1
ATOM 606 C CA . SER A 1 118 ? 156.569 114.346 217.091 1.00 152.47 96 SER A CA 1
ATOM 607 C C . SER A 1 118 ? 155.704 115.287 216.265 1.00 152.47 96 SER A C 1
ATOM 608 O O . SER A 1 118 ? 155.236 116.323 216.761 1.00 152.47 96 SER A O 1
ATOM 611 N N . TYR A 1 119 ? 155.474 114.936 215.003 1.00 147.37 97 TYR A N 1
ATOM 612 C CA . TYR A 1 119 ? 154.651 115.777 214.149 1.00 147.37 97 TYR A CA 1
ATOM 613 C C . TYR A 1 119 ? 153.208 115.792 214.628 1.00 147.37 97 TYR A C 1
ATOM 614 O O . TYR A 1 119 ? 152.550 116.840 214.595 1.00 147.37 97 TYR A O 1
ATOM 623 N N . GLN A 1 120 ? 152.700 114.646 215.088 1.00 148.56 98 GLN A N 1
ATOM 624 C CA . GLN A 1 120 ? 151.362 114.638 215.672 1.00 148.56 98 GLN A CA 1
ATOM 625 C C . GLN A 1 120 ? 151.268 115.605 216.846 1.00 148.56 98 GLN A C 1
ATOM 626 O O . GLN A 1 120 ? 150.308 116.382 216.953 1.00 148.56 98 GLN A O 1
ATOM 632 N N . SER A 1 121 ? 152.265 115.579 217.729 1.00 152.14 99 SER A N 1
ATOM 633 C CA . SER A 1 121 ? 152.239 116.445 218.904 1.00 152.14 99 SER A CA 1
ATOM 634 C C . SER A 1 121 ? 152.279 117.916 218.507 1.00 152.14 99 SER A C 1
ATOM 635 O O . SER A 1 121 ? 151.554 118.746 219.073 1.00 152.14 99 SER A O 1
ATOM 638 N N . HIS A 1 122 ? 153.136 118.263 217.545 1.00 148.15 100 HIS A N 1
ATOM 639 C CA . HIS A 1 122 ? 153.211 119.655 217.112 1.00 148.15 100 HIS A CA 1
ATOM 640 C C . HIS A 1 122 ? 151.897 120.113 216.497 1.00 148.15 100 HIS A C 1
ATOM 641 O O . HIS A 1 122 ? 151.445 121.241 216.744 1.00 148.15 100 HIS A O 1
ATOM 648 N N . THR A 1 123 ? 151.276 119.259 215.683 1.00 148.49 101 THR A N 1
ATOM 649 C CA . THR A 1 123 ? 149.968 119.584 215.128 1.00 148.49 101 THR A CA 1
ATOM 650 C C . THR A 1 123 ? 148.964 119.865 216.238 1.00 148.49 101 THR A C 1
ATOM 651 O O . THR A 1 123 ? 148.204 120.841 216.176 1.00 148.49 101 THR A O 1
ATOM 655 N N . GLU A 1 124 ? 148.955 119.018 217.268 1.00 153.09 102 GLU A N 1
ATOM 656 C CA . GLU A 1 124 ? 148.023 119.219 218.374 1.00 153.09 102 GLU A CA 1
ATOM 657 C C . GLU A 1 124 ? 148.269 120.554 219.067 1.00 153.09 102 GLU A C 1
ATOM 658 O O . GLU A 1 124 ? 147.325 121.298 219.366 1.00 153.09 102 GLU A O 1
ATOM 664 N N . ALA A 1 125 ? 149.537 120.872 219.331 1.00 143.87 103 ALA A N 1
ATOM 665 C CA . ALA A 1 125 ? 149.860 122.119 220.019 1.00 143.87 103 ALA A CA 1
ATOM 666 C C . ALA A 1 125 ? 149.401 123.328 219.213 1.00 143.87 103 ALA A C 1
ATOM 667 O O . ALA A 1 125 ? 148.808 124.272 219.758 1.00 143.87 103 ALA A O 1
ATOM 669 N N . LEU A 1 126 ? 149.672 123.321 217.909 1.00 140.11 104 LEU A N 1
ATOM 670 C CA . LEU A 1 126 ? 149.286 124.463 217.087 1.00 140.11 104 LEU A CA 1
ATOM 671 C C . LEU A 1 126 ? 147.771 124.599 217.005 1.00 140.11 104 LEU A C 1
ATOM 672 O O . LEU A 1 126 ? 147.237 125.717 217.057 1.00 140.11 104 LEU A O 1
ATOM 677 N N . GLY A 1 127 ? 147.060 123.477 216.866 1.00 148.31 105 GLY A N 1
ATOM 678 C CA . GLY A 1 127 ? 145.607 123.538 216.888 1.00 148.31 105 GLY A CA 1
ATOM 679 C C . GLY A 1 127 ? 145.082 124.141 218.177 1.00 148.31 105 GLY A C 1
ATOM 680 O O . GLY A 1 127 ? 144.156 124.960 218.164 1.00 148.31 105 GLY A O 1
ATOM 681 N N . LYS A 1 128 ? 145.671 123.743 219.305 1.00 150.58 106 LYS A N 1
ATOM 682 C CA . LYS A 1 128 ? 145.340 124.353 220.589 1.00 150.58 106 LYS A CA 1
ATOM 683 C C . LYS A 1 128 ? 145.504 125.868 220.542 1.00 150.58 106 LYS A C 1
ATOM 684 O O . LYS A 1 128 ? 144.582 126.620 220.888 1.00 150.58 106 LYS A O 1
ATOM 690 N N . SER A 1 129 ? 146.682 126.333 220.123 1.00 142.83 107 SER A N 1
ATOM 691 C CA . SER A 1 129 ? 146.951 127.769 220.161 1.00 142.83 107 SER A CA 1
ATOM 692 C C . SER A 1 129 ? 145.975 128.541 219.281 1.00 142.83 107 SER A C 1
ATOM 693 O O . SER A 1 129 ? 145.507 129.625 219.655 1.00 142.83 107 SER A O 1
ATOM 696 N N . LEU A 1 130 ? 145.641 127.993 218.113 1.00 142.18 108 LEU A N 1
ATOM 697 C CA . LEU A 1 130 ? 144.724 128.691 217.215 1.00 142.18 108 LEU A CA 1
ATOM 698 C C . LEU A 1 130 ? 143.316 128.741 217.792 1.00 142.18 108 LEU A C 1
ATOM 699 O O . LEU A 1 130 ? 142.657 129.798 217.779 1.00 142.18 108 LEU A O 1
ATOM 704 N N . GLY A 1 131 ? 142.818 127.592 218.260 1.00 149.09 109 GLY A N 1
ATOM 705 C CA . GLY A 1 131 ? 141.521 127.573 218.903 1.00 149.09 109 GLY A CA 1
ATOM 706 C C . GLY A 1 131 ? 141.444 128.536 220.066 1.00 149.09 109 GLY A C 1
ATOM 707 O O . GLY A 1 131 ? 140.367 129.034 220.398 1.00 149.09 109 GLY A O 1
ATOM 708 N N . GLU A 1 132 ? 142.583 128.819 220.695 1.00 153.05 110 GLU A N 1
ATOM 709 C CA . GLU A 1 132 ? 142.597 129.845 221.730 1.00 153.05 110 GLU A CA 1
ATOM 710 C C . GLU A 1 132 ? 142.467 131.237 221.119 1.00 153.05 110 GLU A C 1
ATOM 711 O O . GLU A 1 132 ? 141.588 132.015 221.506 1.00 153.05 110 GLU A O 1
ATOM 717 N N . GLN A 1 133 ? 143.330 131.567 220.156 1.00 137.36 111 GLN A N 1
ATOM 718 C CA . GLN A 1 133 ? 143.430 132.948 219.684 1.00 137.36 111 GLN A CA 1
ATOM 719 C C . GLN A 1 133 ? 142.175 133.448 218.976 1.00 137.36 111 GLN A C 1
ATOM 720 O O . GLN A 1 133 ? 141.923 134.668 218.982 1.00 137.36 111 GLN A O 1
ATOM 726 N N . ARG A 1 134 ? 141.401 132.549 218.361 1.00 135.99 112 ARG A N 1
ATOM 727 C CA . ARG A 1 134 ? 140.291 132.991 217.515 1.00 135.99 112 ARG A CA 1
ATOM 728 C C . ARG A 1 134 ? 139.331 133.913 218.266 1.00 135.99 112 ARG A C 1
ATOM 729 O O . ARG A 1 134 ? 138.979 134.998 217.776 1.00 135.99 112 ARG A O 1
ATOM 737 N N . ALA A 1 135 ? 138.889 133.494 219.452 1.00 131.03 113 ALA A N 1
ATOM 738 C CA . ALA A 1 135 ? 137.891 134.269 220.183 1.00 131.03 113 ALA A CA 1
ATOM 739 C C . ALA A 1 135 ? 138.417 135.649 220.548 1.00 131.03 113 ALA A C 1
ATOM 740 O O . ALA A 1 135 ? 137.668 136.635 220.538 1.00 131.03 113 ALA A O 1
ATOM 742 N N . LEU A 1 136 ? 139.706 135.743 220.873 1.00 124.20 114 LEU A N 1
ATOM 743 C CA . LEU A 1 136 ? 140.272 137.040 221.215 1.00 124.20 114 LEU A CA 1
ATOM 744 C C . LEU A 1 136 ? 140.252 138.004 220.039 1.00 124.20 114 LEU A C 1
ATOM 745 O O . LEU A 1 136 ? 139.904 139.185 220.202 1.00 124.20 114 LEU A O 1
ATOM 750 N N . VAL A 1 137 ? 140.612 137.527 218.845 1.00 123.02 115 VAL A N 1
ATOM 751 C CA . VAL A 1 137 ? 140.548 138.463 217.722 1.00 123.02 115 VAL A CA 1
ATOM 752 C C . VAL A 1 137 ? 139.099 138.827 217.409 1.00 123.02 115 VAL A C 1
ATOM 753 O O . VAL A 1 137 ? 138.812 139.957 216.987 1.00 123.02 115 VAL A O 1
ATOM 757 N N . GLU A 1 138 ? 138.160 137.911 217.654 1.00 125.09 116 GLU A N 1
ATOM 758 C CA . GLU A 1 138 ? 136.754 138.247 217.436 1.00 125.09 116 GLU A CA 1
ATOM 759 C C . GLU A 1 138 ? 136.359 139.394 218.358 1.00 125.09 116 GLU A C 1
ATOM 760 O O . GLU A 1 138 ? 135.753 140.389 217.926 1.00 125.09 116 GLU A O 1
ATOM 766 N N . GLN A 1 139 ? 136.700 139.266 219.639 1.00 122.75 117 GLN A N 1
ATOM 767 C CA . GLN A 1 139 ? 136.337 140.291 220.609 1.00 122.75 117 GLN A CA 1
ATOM 768 C C . GLN A 1 139 ? 136.964 141.632 220.260 1.00 122.75 117 GLN A C 1
ATOM 769 O O . GLN A 1 139 ? 136.300 142.677 220.327 1.00 122.75 117 GLN A O 1
ATOM 775 N N . VAL A 1 140 ? 138.246 141.631 219.885 1.00 112.57 118 VAL A N 1
ATOM 776 C CA . VAL A 1 140 ? 138.878 142.916 219.604 1.00 112.57 118 VAL A CA 1
ATOM 777 C C . VAL A 1 140 ? 138.294 143.538 218.341 1.00 112.57 118 VAL A C 1
ATOM 778 O O . VAL A 1 140 ? 138.161 144.767 218.253 1.00 112.57 118 VAL A O 1
ATOM 782 N N . ARG A 1 141 ? 137.901 142.722 217.358 1.00 113.68 119 ARG A N 1
ATOM 783 C CA . ARG A 1 141 ? 137.241 143.282 216.185 1.00 113.68 119 ARG A CA 1
ATOM 784 C C . ARG A 1 141 ? 135.928 143.957 216.565 1.00 113.68 119 ARG A C 1
ATOM 785 O O . ARG A 1 141 ? 135.617 145.058 216.080 1.00 113.68 119 ARG A O 1
ATOM 793 N N . GLY A 1 142 ? 135.143 143.313 217.429 1.00 111.86 120 GLY A N 1
ATOM 794 C CA . GLY A 1 142 ? 133.909 143.943 217.884 1.00 111.86 120 GLY A CA 1
ATOM 795 C C . GLY A 1 142 ? 134.159 145.273 218.572 1.00 111.86 120 GLY A C 1
ATOM 796 O O . GLY A 1 142 ? 133.458 146.267 218.327 1.00 111.86 120 GLY A O 1
ATOM 797 N N . GLN A 1 143 ? 135.163 145.305 219.451 1.00 113.05 121 GLN A N 1
ATOM 798 C CA . GLN A 1 143 ? 135.510 146.555 220.120 1.00 113.05 121 GLN A CA 1
ATOM 799 C C . GLN A 1 143 ? 135.857 147.641 219.112 1.00 113.05 121 GLN A C 1
ATOM 800 O O . GLN A 1 143 ? 135.439 148.799 219.262 1.00 113.05 121 GLN A O 1
ATOM 806 N N . LEU A 1 144 ? 136.636 147.290 218.087 1.00 110.46 122 LEU A N 1
ATOM 807 C CA . LEU A 1 144 ? 137.009 148.282 217.085 1.00 110.46 122 LEU A CA 1
ATOM 808 C C . LEU A 1 144 ? 135.782 148.833 216.377 1.00 110.46 122 LEU A C 1
ATOM 809 O O . LEU A 1 144 ? 135.687 150.043 216.139 1.00 110.46 122 LEU A O 1
ATOM 814 N N . GLN A 1 145 ? 134.842 147.960 216.018 1.00 117.10 123 GLN A N 1
ATOM 815 C CA . GLN A 1 145 ? 133.611 148.434 215.390 1.00 117.10 123 GLN A CA 1
ATOM 816 C C . GLN A 1 145 ? 132.912 149.464 216.267 1.00 117.10 123 GLN A C 1
ATOM 817 O O . GLN A 1 145 ? 132.550 150.561 215.807 1.00 117.10 123 GLN A O 1
ATOM 823 N N . LYS A 1 146 ? 132.710 149.122 217.541 1.00 115.38 124 LYS A N 1
ATOM 824 C CA . LYS A 1 146 ? 131.971 150.021 218.421 1.00 115.38 124 LYS A CA 1
ATOM 825 C C . LYS A 1 146 ? 132.674 151.366 218.561 1.00 115.38 124 LYS A C 1
ATOM 826 O O . LYS A 1 146 ? 132.029 152.426 218.517 1.00 115.38 124 LYS A O 1
ATOM 832 N N . LEU A 1 147 ? 133.997 151.347 218.721 1.00 114.95 125 LEU A N 1
ATOM 833 C CA . LEU A 1 147 ? 134.729 152.603 218.854 1.00 114.95 125 LEU A CA 1
ATOM 834 C C . LEU A 1 147 ? 134.624 153.440 217.589 1.00 114.95 125 LEU A C 1
ATOM 835 O O . LEU A 1 147 ? 134.445 154.666 217.654 1.00 114.95 125 LEU A O 1
ATOM 840 N N . GLU A 1 148 ? 134.756 152.800 216.426 1.00 124.97 126 GLU A N 1
ATOM 841 C CA . GLU A 1 148 ? 134.684 153.541 215.176 1.00 124.97 126 GLU A CA 1
ATOM 842 C C . GLU A 1 148 ? 133.329 154.203 215.008 1.00 124.97 126 GLU A C 1
ATOM 843 O O . GLU A 1 148 ? 133.235 155.280 214.411 1.00 124.97 126 GLU A O 1
ATOM 849 N N . ARG A 1 149 ? 132.271 153.586 215.528 1.00 122.58 127 ARG A N 1
ATOM 850 C CA . ARG A 1 149 ? 130.969 154.247 215.478 1.00 122.58 127 ARG A CA 1
ATOM 851 C C . ARG A 1 149 ? 130.919 155.443 216.424 1.00 122.58 127 ARG A C 1
ATOM 852 O O . ARG A 1 149 ? 130.524 156.554 216.031 1.00 122.58 127 ARG A O 1
ATOM 860 N N . LYS A 1 150 ? 131.318 155.231 217.680 1.00 119.45 128 LYS A N 1
ATOM 861 C CA . LYS A 1 150 ? 131.207 156.292 218.679 1.00 119.45 128 LYS A CA 1
ATOM 862 C C . LYS A 1 150 ? 131.994 157.535 218.274 1.00 119.45 128 LYS A C 1
ATOM 863 O O . LYS A 1 150 ? 131.596 158.668 218.588 1.00 119.45 128 LYS A O 1
ATOM 869 N N . TYR A 1 151 ? 133.115 157.346 217.575 1.00 120.20 129 TYR A N 1
ATOM 870 C CA . TYR A 1 151 ? 133.938 158.496 217.214 1.00 120.20 129 TYR A CA 1
ATOM 871 C C . TYR A 1 151 ? 133.174 159.466 216.323 1.00 120.20 129 TYR A C 1
ATOM 872 O O . TYR A 1 151 ? 133.084 160.665 216.622 1.00 120.20 129 TYR A O 1
ATOM 881 N N . LEU A 1 152 ? 132.636 158.973 215.207 1.00 121.50 130 LEU A N 1
ATOM 882 C CA . LEU A 1 152 ? 131.855 159.849 214.345 1.00 121.50 130 LEU A CA 1
ATOM 883 C C . LEU A 1 152 ? 130.623 160.361 215.068 1.00 121.50 130 LEU A C 1
ATOM 884 O O . LEU A 1 152 ? 130.163 161.477 214.797 1.00 121.50 130 LEU A O 1
ATOM 889 N N . GLU A 1 153 ? 130.083 159.572 216.002 1.00 123.76 131 GLU A N 1
ATOM 890 C CA . GLU A 1 153 ? 128.987 160.081 216.816 1.00 123.76 131 GLU A CA 1
ATOM 891 C C . GLU A 1 153 ? 129.361 161.398 217.489 1.00 1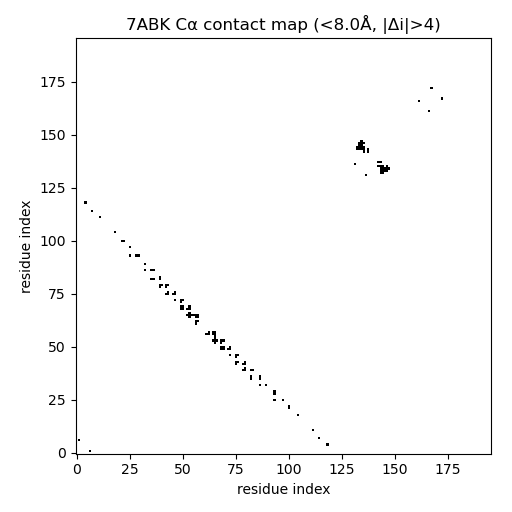23.76 131 GLU A C 1
ATOM 892 O O . GLU A 1 153 ? 128.584 162.358 217.463 1.00 123.76 131 GLU A O 1
ATOM 898 N N . LEU A 1 154 ? 130.551 161.468 218.085 1.00 118.42 132 LEU A N 1
ATOM 899 C CA . LEU A 1 154 ? 130.956 162.706 218.760 1.00 118.42 132 LEU A CA 1
ATOM 900 C C . LEU A 1 154 ? 131.312 163.806 217.760 1.00 118.42 132 LEU A C 1
ATOM 901 O O . LEU A 1 154 ? 131.042 165.003 217.996 1.00 118.42 132 LEU A O 1
ATOM 906 N N . LYS A 1 155 ? 131.952 163.419 216.657 1.00 117.92 133 LYS A N 1
ATOM 907 C CA . LYS A 1 155 ? 132.308 164.399 215.640 1.00 117.92 133 LYS A CA 1
ATOM 908 C C . LYS A 1 155 ? 131.071 165.070 215.066 1.00 117.92 133 LYS A C 1
ATOM 909 O O . LYS A 1 155 ? 131.149 166.199 214.572 1.00 117.92 133 LYS A O 1
ATOM 915 N N . SER A 1 156 ? 129.924 164.398 215.128 1.00 120.51 134 SER A N 1
ATOM 916 C CA . SER A 1 156 ? 128.694 164.988 214.615 1.00 120.51 134 SER A CA 1
ATOM 917 C C . SER A 1 156 ? 128.116 166.078 215.512 1.00 120.51 134 SER A C 1
ATOM 918 O O . SER A 1 156 ? 127.055 166.612 215.181 1.00 120.51 134 SER A O 1
ATOM 921 N N . GLN A 1 157 ? 128.758 166.419 216.628 1.00 117.48 135 GLN A N 1
ATOM 922 C CA . GLN A 1 157 ? 128.269 167.475 217.510 1.00 117.48 135 GLN A CA 1
ATOM 923 C C . GLN A 1 157 ? 129.335 168.472 217.920 1.00 117.48 135 GLN A C 1
ATOM 924 O O . GLN A 1 157 ? 128.984 169.548 218.446 1.00 117.48 135 GLN A O 1
ATOM 930 N N . LYS A 1 158 ? 130.617 168.135 217.752 1.00 115.45 136 LYS A N 1
ATOM 931 C CA . LYS A 1 158 ? 131.668 169.127 217.976 1.00 115.45 136 LYS A CA 1
ATOM 932 C C . LYS A 1 158 ? 131.334 170.473 217.330 1.00 115.45 136 LYS A C 1
ATOM 933 O O . LYS A 1 158 ? 131.478 171.533 217.959 1.00 115.45 136 LYS A O 1
ATOM 939 N N . ASN A 1 159 ? 130.880 170.448 216.075 1.00 115.91 137 ASN A N 1
ATOM 940 C CA . ASN A 1 159 ? 130.658 171.685 215.331 1.00 115.91 137 ASN A CA 1
ATOM 941 C C . ASN A 1 159 ? 129.540 172.513 215.949 1.00 115.91 137 ASN A C 1
ATOM 942 O O . ASN A 1 159 ? 129.661 173.737 216.082 1.00 115.91 137 ASN A O 1
ATOM 947 N N . LEU A 1 160 ? 128.430 171.865 216.299 1.00 104.94 138 LEU A N 1
ATOM 948 C CA . LEU A 1 160 ? 127.324 172.586 216.913 1.00 104.94 138 LEU A CA 1
ATOM 949 C C . LEU A 1 160 ? 127.763 173.260 218.201 1.00 104.94 138 LEU A C 1
ATOM 950 O O . LEU A 1 160 ? 127.400 174.417 218.465 1.00 104.94 138 LEU A O 1
ATOM 955 N N . TYR A 1 161 ? 128.549 172.557 219.018 1.00 112.73 139 TYR A N 1
ATOM 956 C CA . TYR A 1 161 ? 129.007 173.176 220.259 1.00 112.73 139 TYR A CA 1
ATOM 957 C C . TYR A 1 161 ? 129.878 174.392 219.977 1.00 112.73 139 TYR A C 1
ATOM 958 O O . TYR A 1 161 ? 129.715 175.447 220.606 1.00 112.73 139 TYR A O 1
ATOM 967 N N . LEU A 1 162 ? 130.811 174.267 219.031 1.00 103.59 140 LEU A N 1
ATOM 968 C CA . LEU A 1 162 ? 131.660 175.410 218.709 1.00 103.59 140 LEU A CA 1
ATOM 969 C C . LEU A 1 162 ? 130.833 176.601 218.241 1.00 103.59 140 LEU A C 1
ATOM 970 O O . LEU A 1 162 ? 131.100 177.747 218.629 1.00 103.59 140 LEU A O 1
ATOM 975 N N . ALA A 1 163 ? 129.823 176.350 217.410 1.00 103.81 141 ALA A N 1
ATOM 976 C CA . ALA A 1 163 ? 129.005 177.443 216.898 1.00 103.81 141 ALA A CA 1
ATOM 977 C C . ALA A 1 163 ? 128.267 178.148 218.026 1.00 103.81 141 ALA A C 1
ATOM 978 O O . ALA A 1 163 ? 128.256 179.385 218.103 1.00 103.81 141 ALA A O 1
ATOM 980 N N . ARG A 1 164 ? 127.625 177.374 218.904 1.00 100.77 142 ARG A N 1
ATOM 981 C CA . ARG A 1 164 ? 126.902 177.990 220.010 1.00 100.77 142 ARG A CA 1
ATOM 982 C C . ARG A 1 164 ? 127.835 178.820 220.878 1.00 100.77 142 ARG A C 1
ATOM 983 O O . ARG A 1 164 ? 127.486 179.933 221.291 1.00 100.77 142 ARG A O 1
ATOM 991 N N . LEU A 1 165 ? 129.034 178.304 221.152 1.00 97.05 143 LEU A N 1
ATOM 992 C CA . LEU A 1 165 ? 129.958 179.050 221.997 1.00 97.05 143 LEU A CA 1
ATOM 993 C C . LEU A 1 165 ? 130.375 180.356 221.339 1.00 97.05 143 LEU A C 1
ATOM 994 O O . LEU A 1 165 ? 130.455 181.397 222.005 1.00 97.05 143 LEU A O 1
ATOM 999 N N . LYS A 1 166 ? 130.664 180.327 220.038 1.00 98.46 144 LYS A N 1
ATOM 1000 C CA . LYS A 1 166 ? 131.090 181.557 219.379 1.00 98.46 144 LYS A CA 1
ATOM 1001 C C . LYS A 1 166 ? 129.971 182.586 219.367 1.00 98.46 144 LYS A C 1
ATOM 1002 O O . LYS A 1 166 ? 130.217 183.784 219.566 1.00 98.46 144 LYS A O 1
ATOM 1008 N N . SER A 1 167 ? 128.733 182.143 219.142 1.00 98.73 145 SER A N 1
ATOM 1009 C CA . SER A 1 167 ? 127.609 183.071 219.210 1.00 98.73 145 SER A CA 1
ATOM 1010 C C . SER A 1 167 ? 127.507 183.696 220.593 1.00 98.73 145 SER A C 1
ATOM 1011 O O . SER A 1 167 ? 127.327 184.915 220.731 1.00 98.73 145 SER A O 1
ATOM 1014 N N . ALA A 1 168 ? 127.619 182.870 221.635 1.00 101.01 146 ALA A N 1
ATOM 1015 C CA . ALA A 1 168 ? 127.512 183.390 222.992 1.00 101.01 146 ALA A CA 1
ATOM 1016 C C . ALA A 1 168 ? 128.603 184.411 223.280 1.00 101.01 146 ALA A C 1
ATOM 1017 O O . ALA A 1 168 ? 128.350 185.430 223.932 1.00 101.01 146 ALA A O 1
ATOM 1019 N N . ILE A 1 169 ? 129.824 184.159 222.807 1.00 102.95 147 ILE A N 1
ATOM 1020 C CA . ILE A 1 169 ? 130.898 185.127 223.021 1.00 102.95 147 ILE A CA 1
ATOM 1021 C C . ILE A 1 169 ? 130.582 186.436 222.315 1.00 102.95 147 ILE A C 1
ATOM 1022 O O . ILE A 1 169 ? 130.664 187.520 222.910 1.00 102.95 147 ILE A O 1
ATOM 1027 N N . ALA A 1 170 ? 130.221 186.355 221.032 1.00 110.96 148 ALA A N 1
ATOM 1028 C CA . ALA A 1 170 ? 129.922 187.564 220.273 1.00 110.96 148 ALA A CA 1
ATOM 1029 C C . ALA A 1 170 ? 128.819 188.375 220.927 1.00 110.96 148 ALA A C 1
ATOM 1030 O O . ALA A 1 170 ? 128.816 189.610 220.831 1.00 110.96 148 ALA A O 1
ATOM 1032 N N . ALA A 1 171 ? 127.885 187.706 221.602 1.00 117.14 149 ALA A N 1
ATOM 1033 C CA . ALA A 1 171 ? 126.815 188.425 222.283 1.00 117.14 149 ALA A CA 1
ATOM 1034 C C . ALA A 1 171 ? 127.384 189.480 223.225 1.00 117.14 149 ALA A C 1
ATOM 1035 O O . ALA A 1 171 ? 127.199 190.684 223.014 1.00 117.14 149 ALA A O 1
ATOM 1037 N N . GLN A 1 172 ? 128.120 189.050 224.251 1.00 124.45 150 GLN A N 1
ATOM 1038 C CA . GLN A 1 172 ? 128.638 190.021 225.205 1.00 124.45 150 GLN A CA 1
ATOM 1039 C C . GLN A 1 172 ? 129.695 190.907 224.568 1.00 124.45 150 GLN A C 1
ATOM 1040 O O . GLN A 1 172 ? 129.875 192.052 224.997 1.00 124.45 150 GLN A O 1
ATOM 1046 N N . LYS A 1 173 ? 130.316 190.447 223.476 1.00 124.65 151 LYS A N 1
ATOM 1047 C CA . LYS A 1 173 ? 131.410 191.226 222.825 1.00 124.65 151 LYS A CA 1
ATOM 1048 C C . LYS A 1 173 ? 130.904 192.618 222.412 1.00 124.65 151 LYS A C 1
ATOM 1049 O O . LYS A 1 173 ? 131.564 193.611 222.779 1.00 124.65 151 LYS A O 1
ATOM 1055 N N . ILE A 1 174 ? 129.775 192.673 221.694 1.00 128.05 152 ILE A N 1
ATOM 1056 C CA . ILE A 1 174 ? 129.232 193.974 221.200 1.00 128.05 152 ILE A CA 1
ATOM 1057 C C . ILE A 1 174 ? 128.217 194.509 222.211 1.00 128.05 152 ILE A C 1
ATOM 1058 O O . ILE A 1 174 ? 127.696 195.609 221.975 1.00 128.05 152 ILE A O 1
ATOM 1063 N N . GLU A 1 175 ? 127.906 193.740 223.258 1.00 139.05 153 GLU A N 1
ATOM 1064 C CA . GLU A 1 175 ? 127.022 194.278 224.325 1.00 139.05 153 GLU A CA 1
ATOM 1065 C C . GLU A 1 175 ? 127.918 195.183 225.168 1.00 139.05 153 GLU A C 1
ATOM 1066 O O . GLU A 1 175 ? 127.396 196.153 225.755 1.00 139.05 153 GLU A O 1
ATOM 1072 N N . GLU A 1 176 ? 129.223 194.886 225.192 1.00 144.93 154 GLU A N 1
ATOM 1073 C CA . GLU A 1 176 ? 130.146 195.762 225.903 1.00 144.93 154 GLU A CA 1
ATOM 1074 C C . GLU A 1 176 ? 130.166 197.146 225.272 1.00 144.93 154 GLU A C 1
ATOM 1075 O O . GLU A 1 176 ? 129.841 198.144 225.924 1.00 144.93 154 GLU A O 1
ATOM 1081 N N . ILE A 1 177 ? 130.560 197.227 223.999 1.00 140.84 155 ILE A N 1
ATOM 1082 C CA . ILE A 1 177 ? 130.543 198.507 223.308 1.00 140.84 155 ILE A CA 1
ATOM 1083 C C . ILE A 1 177 ? 129.115 198.998 223.203 1.00 140.84 155 ILE A C 1
ATOM 1084 O O . ILE A 1 177 ? 128.207 198.245 222.831 1.00 140.84 155 ILE A O 1
ATOM 1089 N N . ALA A 1 178 ? 128.913 200.272 223.518 1.00 147.71 156 ALA A N 1
ATOM 1090 C CA . ALA A 1 178 ? 127.630 200.928 223.315 1.00 147.71 156 ALA A CA 1
ATOM 1091 C C . ALA A 1 178 ? 126.510 200.137 223.981 1.00 147.71 156 ALA A C 1
ATOM 1092 O O . ALA A 1 178 ? 125.643 199.559 223.325 1.00 147.71 156 ALA A O 1
ATOM 1094 N N . GLY A 1 179 ? 126.571 200.089 225.306 1.00 167.19 157 GLY A N 1
ATOM 1095 C CA . GLY A 1 179 ? 125.564 199.395 226.080 1.00 167.19 157 GLY A CA 1
ATOM 1096 C C . GLY A 1 179 ? 124.160 199.822 225.714 1.00 167.19 157 GLY A C 1
ATOM 1097 O O . GLY A 1 179 ? 123.947 200.951 225.268 1.00 167.19 157 GLY A O 1
ATOM 1098 N N . ASN A 1 180 ? 123.193 198.920 225.877 1.00 181.59 158 ASN A N 1
ATOM 1099 C CA . ASN A 1 180 ? 121.815 199.253 225.539 1.00 181.59 158 ASN A CA 1
ATOM 1100 C C . ASN A 1 180 ? 121.225 200.294 226.480 1.00 181.59 158 ASN A C 1
ATOM 1101 O O . ASN A 1 180 ? 120.169 200.859 226.173 1.00 181.59 158 ASN A O 1
ATOM 1106 N N . LEU A 1 181 ? 121.881 200.555 227.611 1.00 192.44 159 LEU A N 1
ATOM 1107 C CA . LEU A 1 181 ? 121.421 201.533 228.596 1.00 192.44 159 LEU A CA 1
ATOM 1108 C C . LEU A 1 181 ? 120.018 201.220 229.103 1.00 192.44 159 LEU A C 1
ATOM 1109 O O . LEU A 1 181 ? 119.277 202.125 229.498 1.00 192.44 159 LEU A O 1
ATOM 1114 N N . ASP A 1 182 ? 119.631 199.942 229.085 1.00 200.42 160 ASP A N 1
ATOM 1115 C CA . ASP A 1 182 ? 118.457 199.534 229.848 1.00 200.42 160 ASP A CA 1
ATOM 1116 C C . ASP A 1 182 ? 118.639 199.892 231.315 1.00 200.42 160 ASP A C 1
ATOM 1117 O O . ASP A 1 182 ? 117.686 200.294 231.993 1.00 200.42 160 ASP A O 1
ATOM 1119 N N . ASN A 1 183 ? 119.862 199.751 231.816 1.00 203.47 161 ASN A N 1
ATOM 1120 C CA . ASN A 1 183 ? 120.293 200.342 233.069 1.00 203.47 161 ASN A CA 1
ATOM 1121 C C . ASN A 1 183 ? 121.528 201.190 232.803 1.00 203.47 161 ASN A C 1
ATOM 1122 O O . ASN A 1 183 ? 122.317 200.900 231.898 1.00 203.47 161 ASN A O 1
ATOM 1127 N N . ALA A 1 184 ? 121.685 202.255 233.586 1.00 206.70 162 ALA A N 1
ATOM 1128 C CA . ALA A 1 184 ? 122.839 203.132 233.467 1.00 206.70 162 ALA A CA 1
ATOM 1129 C C . ALA A 1 184 ? 124.002 202.682 234.340 1.00 206.70 162 ALA A C 1
ATOM 1130 O O . ALA A 1 184 ? 124.858 203.503 234.689 1.00 206.70 162 ALA A O 1
ATOM 1132 N N . SER A 1 185 ? 124.047 201.396 234.696 1.00 205.66 163 SER A N 1
ATOM 1133 C CA . SER A 1 185 ? 125.090 200.908 235.592 1.00 205.66 163 SER A CA 1
ATOM 1134 C C . SER A 1 185 ? 126.474 201.073 234.979 1.00 205.66 163 SER A C 1
ATOM 1135 O O . SER A 1 185 ? 127.422 201.468 235.669 1.00 205.66 163 SER A O 1
ATOM 1138 N N . ALA A 1 186 ? 126.611 200.781 233.687 1.00 196.37 164 ALA A N 1
ATOM 1139 C CA . ALA A 1 186 ? 127.901 200.896 233.021 1.00 196.37 164 ALA A CA 1
ATOM 1140 C C . ALA A 1 186 ? 127.690 200.886 231.517 1.00 196.37 164 ALA A C 1
ATOM 1141 O O . ALA A 1 186 ? 126.953 200.043 230.996 1.00 196.37 164 ALA A O 1
ATOM 1143 N N . SER A 1 187 ? 128.332 201.825 230.828 1.00 172.63 165 SER A N 1
ATOM 1144 C CA . SER A 1 187 ? 128.385 201.841 229.375 1.00 172.63 165 SER A CA 1
ATOM 1145 C C . SER A 1 187 ? 129.769 202.307 228.963 1.00 172.63 165 SER A C 1
ATOM 1146 O O . SER A 1 187 ? 130.366 203.157 229.629 1.00 172.63 165 SER A O 1
ATOM 1149 N N . SER A 1 188 ? 130.276 201.756 227.869 1.00 156.76 166 SER A N 1
ATOM 1150 C CA . SER A 1 188 ? 131.652 201.990 227.469 1.00 156.76 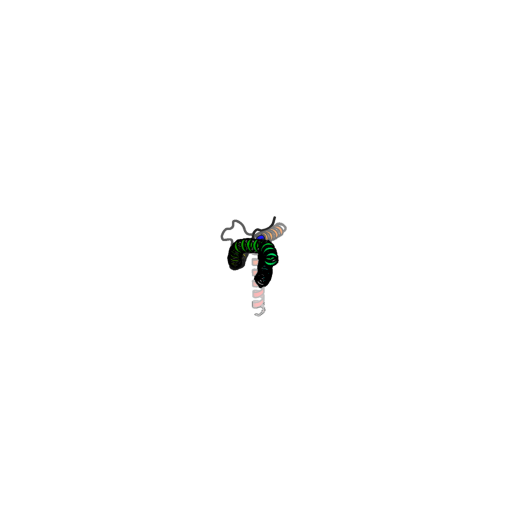166 SER A CA 1
ATOM 1151 C C . SER A 1 188 ? 131.723 202.430 226.017 1.00 156.76 166 SER A C 1
ATOM 1152 O O . SER A 1 188 ? 130.876 202.060 225.198 1.00 156.76 166 SER A O 1
ATOM 1155 N N . LEU A 1 189 ? 132.719 203.263 225.728 1.00 145.41 167 LEU A N 1
ATOM 1156 C CA . LEU A 1 189 ? 133.118 203.643 224.379 1.00 145.41 167 LEU A CA 1
ATOM 1157 C C . LEU A 1 189 ? 132.078 204.508 223.682 1.00 145.41 167 LEU A C 1
ATOM 1158 O O . LEU A 1 189 ? 132.354 205.060 222.615 1.00 145.41 167 LEU A O 1
ATOM 1163 N N . PHE A 1 190 ? 130.902 204.671 224.287 1.00 138.17 168 PHE A N 1
ATOM 1164 C CA . PHE A 1 190 ? 129.959 205.692 223.866 1.00 138.17 168 PHE A CA 1
ATOM 1165 C C . PHE A 1 190 ? 129.622 206.668 224.976 1.00 138.17 168 PHE A C 1
ATOM 1166 O O . PHE A 1 190 ? 128.920 207.651 224.719 1.00 138.17 168 PHE A O 1
ATOM 1174 N N . GLU A 1 191 ? 130.090 206.424 226.194 1.00 140.91 169 GLU A N 1
ATOM 1175 C CA . GLU A 1 191 ? 129.964 207.393 227.269 1.00 140.91 169 GLU A CA 1
ATOM 1176 C C . GLU A 1 191 ? 131.279 208.068 227.600 1.00 140.91 169 GLU A C 1
ATOM 1177 O O . GLU A 1 191 ? 131.302 209.286 227.788 1.00 140.91 169 GLU A O 1
ATOM 1183 N N . ARG A 1 192 ? 132.371 207.307 227.665 1.00 142.44 170 ARG A N 1
ATOM 1184 C CA . ARG A 1 192 ? 133.680 207.924 227.822 1.00 142.44 170 ARG A CA 1
ATOM 1185 C C . ARG A 1 192 ? 133.929 208.949 226.725 1.00 142.44 170 ARG A C 1
ATOM 1186 O O . ARG A 1 192 ? 134.454 210.036 226.988 1.00 142.44 170 ARG A O 1
ATOM 1194 N N . ILE A 1 193 ? 133.528 208.632 225.495 1.00 130.10 171 ILE A N 1
ATOM 1195 C CA . ILE A 1 193 ? 133.647 209.598 224.410 1.00 130.10 171 ILE A CA 1
ATOM 1196 C C . ILE A 1 193 ? 132.710 210.776 224.639 1.00 130.10 171 ILE A C 1
ATOM 1197 O O . ILE A 1 193 ? 133.100 211.940 224.482 1.00 130.10 171 ILE A O 1
ATOM 1202 N N . GLU A 1 194 ? 131.462 210.496 225.013 1.00 127.18 172 GLU A N 1
ATOM 1203 C CA . GLU A 1 194 ? 130.509 211.569 225.267 1.00 127.18 172 GLU A CA 1
ATOM 1204 C C . GLU A 1 194 ? 130.966 212.452 226.419 1.00 127.18 172 GLU A C 1
ATOM 1205 O O . GLU A 1 194 ? 130.916 213.687 226.329 1.00 127.18 172 GLU A O 1
ATOM 1211 N N . THR A 1 195 ? 131.413 211.837 227.514 1.00 128.69 173 THR A N 1
ATOM 1212 C CA . THR A 1 195 ? 131.876 212.623 228.650 1.00 128.69 173 THR A CA 1
ATOM 1213 C C . THR A 1 195 ? 133.116 213.425 228.296 1.00 128.69 173 THR A C 1
ATOM 1214 O O . THR A 1 195 ? 133.255 214.571 228.726 1.00 128.69 173 THR A O 1
ATOM 1218 N N . LYS A 1 196 ? 134.031 212.851 227.513 1.00 119.39 174 LYS A N 1
ATOM 1219 C CA . LYS A 1 196 ? 135.206 213.612 227.115 1.00 119.39 174 LYS A CA 1
ATOM 1220 C C . LYS A 1 196 ? 134.848 214.798 226.236 1.00 119.39 174 LYS A C 1
ATOM 1221 O O . LYS A 1 196 ? 135.424 215.877 226.408 1.00 119.39 174 LYS A O 1
ATOM 1227 N N . ILE A 1 197 ? 133.905 214.628 225.312 1.00 116.70 175 ILE A N 1
ATOM 1228 C CA . ILE A 1 197 ? 133.455 215.752 224.501 1.00 116.70 175 ILE A CA 1
ATOM 1229 C C . ILE A 1 197 ? 132.866 216.844 225.378 1.00 116.70 175 ILE A C 1
ATOM 1230 O O . ILE A 1 197 ? 133.221 218.024 225.253 1.00 116.70 175 ILE A O 1
ATOM 1235 N N . LEU A 1 198 ? 131.943 216.468 226.266 1.00 115.48 176 LEU A N 1
ATOM 1236 C CA . LEU A 1 198 ? 131.317 217.457 227.136 1.00 115.48 176 LEU A CA 1
ATOM 1237 C C . LEU A 1 198 ? 132.352 218.159 228.000 1.00 115.48 176 LEU A C 1
ATOM 1238 O O . LEU A 1 198 ? 132.290 219.377 228.192 1.00 115.48 176 LEU A O 1
ATOM 1243 N N . GLU A 1 199 ? 133.322 217.405 228.512 1.00 123.88 177 GLU A N 1
ATOM 1244 C CA . GLU A 1 199 ? 134.370 217.980 229.341 1.00 123.88 177 GLU A CA 1
ATOM 1245 C C . GLU A 1 199 ? 135.185 219.001 228.566 1.00 123.88 177 GLU A C 1
ATOM 1246 O O . GLU A 1 199 ? 135.422 220.114 229.047 1.00 123.88 177 GLU A O 1
ATOM 1252 N N . LEU A 1 200 ? 135.653 218.628 227.375 1.00 121.28 178 LEU A N 1
ATOM 1253 C CA . LEU A 1 200 ? 136.466 219.548 226.589 1.00 121.28 178 LEU A CA 1
ATOM 1254 C C . LEU A 1 200 ? 135.693 220.812 226.254 1.00 121.28 178 LEU A C 1
ATOM 1255 O O . LEU A 1 200 ? 136.227 221.924 226.358 1.00 121.28 178 LEU A O 1
ATOM 1260 N N . GLU A 1 201 ? 134.429 220.663 225.860 1.00 132.67 179 GLU A N 1
ATOM 1261 C CA . GLU A 1 201 ? 133.630 221.835 225.531 1.00 132.67 179 GLU A CA 1
ATOM 1262 C C . GLU A 1 201 ? 133.470 222.736 226.746 1.00 132.67 179 GLU A C 1
ATOM 1263 O O . GLU A 1 201 ? 133.647 223.958 226.659 1.00 132.67 179 GLU A O 1
ATOM 1269 N N . ALA A 1 202 ? 133.125 222.148 227.893 1.00 130.37 180 ALA A N 1
ATOM 1270 C CA . ALA A 1 202 ? 132.913 222.947 229.092 1.00 130.37 180 ALA A CA 1
ATOM 1271 C C . ALA A 1 202 ? 134.191 223.650 229.518 1.00 130.37 180 ALA A C 1
ATOM 1272 O O . ALA A 1 202 ? 134.153 224.803 229.955 1.00 130.37 180 ALA A O 1
ATOM 1274 N N . GLU A 1 203 ? 135.333 222.979 229.390 1.00 133.31 181 GLU A N 1
ATOM 1275 C CA . GLU A 1 203 ? 136.595 223.606 229.766 1.00 133.31 181 GLU A CA 1
ATOM 1276 C C . GLU A 1 203 ? 136.913 224.782 228.857 1.00 133.31 181 GLU A C 1
ATOM 1277 O O . GLU A 1 203 ? 137.271 225.869 229.330 1.00 133.31 181 GLU A O 1
ATOM 1283 N N . ARG A 1 204 ? 136.800 224.581 227.542 1.00 133.68 182 ARG A N 1
ATOM 1284 C CA . ARG A 1 204 ? 137.053 225.679 226.618 1.00 133.68 182 ARG A CA 1
ATOM 1285 C C . ARG A 1 204 ? 136.133 226.854 226.907 1.00 133.68 182 ARG A C 1
ATOM 1286 O O . ARG A 1 204 ? 136.557 228.012 226.847 1.00 133.68 182 ARG A O 1
ATOM 1294 N N . GLU A 1 205 ? 134.868 226.578 227.223 1.00 141.03 183 GLU A N 1
ATOM 1295 C CA . GLU A 1 205 ? 133.951 227.662 227.553 1.00 141.03 183 GLU A CA 1
ATOM 1296 C C . GLU A 1 205 ? 134.353 228.343 228.854 1.00 141.03 183 GLU A C 1
ATOM 1297 O O . GLU A 1 205 ? 134.220 229.564 228.992 1.00 141.03 183 GLU A O 1
ATOM 1303 N N . LEU A 1 206 ? 134.839 227.568 229.820 1.00 137.49 184 LEU A N 1
ATOM 1304 C CA . LEU A 1 206 ? 135.234 228.133 231.104 1.00 137.49 184 LEU A CA 1
ATOM 1305 C C . LEU A 1 206 ? 136.446 229.036 230.967 1.00 137.49 184 LEU A C 1
ATOM 1306 O O . LEU A 1 206 ? 136.584 230.006 231.719 1.00 137.49 184 LEU A O 1
ATOM 1311 N N . LEU A 1 207 ? 137.334 228.731 230.024 1.00 141.28 185 LEU A N 1
ATOM 1312 C CA . LEU A 1 207 ? 138.500 229.580 229.820 1.00 141.28 185 LEU A CA 1
ATOM 1313 C C . LEU A 1 207 ? 138.111 230.953 229.288 1.00 141.28 185 LEU A C 1
ATOM 1314 O O . LEU A 1 207 ? 138.805 231.939 229.558 1.00 141.28 185 LEU A O 1
ATOM 1319 N N . ASN A 1 208 ? 137.014 231.041 228.541 1.00 149.56 186 ASN A N 1
ATOM 1320 C CA . ASN A 1 208 ? 136.599 232.287 227.900 1.00 149.56 186 ASN A CA 1
ATOM 1321 C C . ASN A 1 208 ? 135.082 232.388 227.944 1.00 149.56 186 ASN A C 1
ATOM 1322 O O . ASN A 1 208 ? 134.385 231.719 227.165 1.00 149.56 186 ASN A O 1
ATOM 1327 N N . PRO A 1 209 ? 134.539 233.216 228.827 1.00 159.14 187 PRO A N 1
ATOM 1328 C CA . PRO A 1 209 ? 133.092 233.252 229.027 1.00 159.14 187 PRO A CA 1
ATOM 1329 C C . PRO A 1 209 ? 132.375 233.711 227.774 1.00 159.14 187 PRO A C 1
ATOM 1330 O O . PRO A 1 209 ? 132.818 234.652 227.100 1.00 159.14 187 PRO A O 1
ATOM 1334 N N . PRO A 1 210 ? 131.270 233.066 227.425 1.00 169.66 188 PRO A N 1
ATOM 1335 C CA . PRO A 1 210 ? 130.441 233.550 226.327 1.00 169.66 188 PRO A CA 1
ATOM 1336 C C . PRO A 1 210 ? 129.696 234.804 226.740 1.00 169.66 188 PRO A C 1
ATOM 1337 O O . PRO A 1 210 ? 129.667 235.151 227.931 1.00 169.66 188 PRO A O 1
ATOM 1341 N N . PRO A 1 211 ? 129.089 235.519 225.795 1.00 182.43 189 PRO A N 1
ATOM 1342 C CA . PRO A 1 211 ? 128.389 236.758 226.151 1.00 182.43 189 PRO A CA 1
ATOM 1343 C C . PRO A 1 211 ? 127.195 236.497 227.056 1.00 182.43 189 PRO A C 1
ATOM 1344 O O . PRO A 1 211 ? 126.492 235.494 226.920 1.00 182.43 189 PRO A O 1
ATOM 1348 N N . SER A 1 212 ? 126.978 237.418 227.991 1.00 193.03 190 SER A N 1
ATOM 1349 C CA . SER A 1 212 ? 125.812 237.353 228.852 1.00 193.03 190 SER A CA 1
ATOM 1350 C C . SER A 1 212 ? 124.542 237.579 228.032 1.00 193.03 190 SER A C 1
ATOM 1351 O O . SER A 1 212 ? 124.566 238.288 227.022 1.00 193.03 190 SER A O 1
ATOM 1354 N N . PRO A 1 213 ? 123.421 236.984 228.445 1.00 192.90 191 PRO A N 1
ATOM 1355 C CA . PRO A 1 213 ? 122.172 237.182 227.691 1.00 192.90 191 PRO A CA 1
ATOM 1356 C C . PRO A 1 213 ? 121.762 238.637 227.572 1.00 192.90 191 PRO A C 1
ATOM 1357 O O . PRO A 1 213 ? 121.065 238.998 226.616 1.00 192.90 191 PRO A O 1
ATOM 1361 N N . LEU A 1 214 ? 122.170 239.484 228.518 1.00 193.52 192 LEU A N 1
ATOM 1362 C CA . LEU A 1 214 ? 121.878 240.907 228.404 1.00 193.52 192 LEU A CA 1
ATOM 1363 C C . LEU A 1 214 ? 122.502 241.489 227.144 1.00 193.52 192 LEU A C 1
ATOM 1364 O O . LEU A 1 214 ? 121.877 242.297 226.443 1.00 193.52 192 LEU A O 1
ATOM 1369 N N . ASP A 1 215 ? 123.735 241.088 226.840 1.00 196.63 193 ASP A N 1
ATOM 1370 C CA . ASP A 1 215 ? 124.385 241.556 225.621 1.00 196.63 193 ASP A CA 1
ATOM 1371 C C . ASP A 1 215 ? 123.598 241.128 224.391 1.00 196.63 193 ASP A C 1
ATOM 1372 O O . ASP A 1 215 ? 123.430 241.901 223.440 1.00 196.63 193 ASP A O 1
ATOM 1377 N N . LYS A 1 216 ? 123.111 239.884 224.392 1.00 192.77 194 LYS A N 1
ATOM 1378 C CA . LYS A 1 216 ? 122.301 239.407 223.278 1.00 192.77 194 LYS A CA 1
ATOM 1379 C C . LYS A 1 216 ? 121.032 240.232 223.136 1.00 192.77 194 LYS A C 1
ATOM 1380 O O . LYS A 1 216 ? 120.644 240.607 222.022 1.00 192.77 194 LYS A O 1
ATOM 1386 N N . LYS A 1 217 ? 120.375 240.532 224.255 1.00 189.26 195 LYS A N 1
ATOM 1387 C CA . LYS A 1 217 ? 119.182 241.366 224.209 1.00 189.26 195 LYS A CA 1
ATOM 1388 C C . LYS A 1 217 ? 119.494 242.725 223.600 1.00 189.26 195 LYS A C 1
ATOM 1389 O O . LYS A 1 217 ? 118.766 243.209 222.725 1.00 189.26 195 LYS A O 1
ATOM 1395 N N . PHE A 1 218 ? 120.582 243.351 224.050 1.00 192.20 196 PHE A N 1
ATOM 1396 C CA . PHE A 1 218 ? 120.932 244.673 223.540 1.00 192.20 196 PHE A CA 1
ATOM 1397 C C . PHE A 1 218 ? 121.216 244.636 222.046 1.00 192.20 196 PHE A C 1
ATOM 1398 O O . PHE A 1 218 ? 120.710 245.477 221.291 1.00 192.20 196 PHE A O 1
ATOM 1406 N N . GLU A 1 219 ? 122.025 243.675 221.600 1.00 198.40 197 GLU A N 1
ATOM 1407 C CA . GLU A 1 219 ? 122.389 243.635 220.188 1.00 198.40 197 GLU A CA 1
ATOM 1408 C C . GLU A 1 219 ? 121.171 243.338 219.324 1.00 198.40 197 GLU A C 1
ATOM 1409 O O . GLU A 1 219 ? 121.002 243.924 218.247 1.00 198.40 197 GLU A O 1
ATOM 1415 N N . GLN A 1 220 ? 120.292 242.449 219.792 1.00 194.93 198 GLN A N 1
ATOM 1416 C CA . GLN A 1 220 ? 119.083 242.153 219.033 1.00 194.93 198 GLN A CA 1
ATOM 1417 C C . GLN A 1 220 ? 118.189 243.379 218.935 1.00 194.93 198 GLN A C 1
ATOM 1418 O O . GLN A 1 220 ? 117.678 243.703 217.856 1.00 194.93 198 GLN A O 1
ATOM 1424 N N . TRP A 1 221 ? 117.999 244.083 220.052 1.00 193.01 199 TRP A N 1
ATOM 1425 C CA . TRP A 1 221 ? 117.170 245.281 220.041 1.00 193.01 199 TRP A CA 1
ATOM 1426 C C . TRP A 1 221 ? 117.731 246.324 219.084 1.00 193.01 199 TRP A C 1
ATOM 1427 O O . TRP A 1 221 ? 116.989 246.937 218.306 1.00 193.01 199 TRP A O 1
ATOM 1438 N N . GLU A 1 222 ? 119.049 246.528 219.110 1.00 197.95 200 GLU A N 1
ATOM 1439 C CA . GLU A 1 222 ? 119.617 247.583 218.278 1.00 197.95 200 GLU A CA 1
ATOM 1440 C C . GLU A 1 222 ? 119.593 247.203 216.802 1.00 197.95 200 GLU A C 1
ATOM 1441 O O . GLU A 1 222 ? 119.380 248.066 215.944 1.00 197.95 200 GLU A O 1
ATOM 1447 N N . GLU A 1 223 ? 119.791 245.923 216.473 1.00 198.28 201 GLU A N 1
ATOM 1448 C CA . GLU A 1 223 ? 119.705 245.547 215.065 1.00 198.28 201 GLU A CA 1
ATOM 1449 C C . GLU A 1 223 ? 118.267 245.627 214.568 1.00 198.28 201 GLU A C 1
ATOM 1450 O O . GLU A 1 223 ? 118.025 245.945 213.396 1.00 198.28 201 GLU A O 1
ATOM 1456 N N . GLN A 1 224 ? 117.297 245.344 215.441 1.00 193.47 202 GLN A N 1
ATOM 1457 C CA . GLN A 1 224 ? 115.906 245.586 215.080 1.00 193.47 202 GLN A CA 1
ATOM 1458 C C . GLN A 1 224 ? 115.677 247.059 214.774 1.00 193.47 202 GLN A C 1
ATOM 1459 O O . GLN A 1 224 ? 115.065 247.404 213.754 1.00 193.47 202 GLN A O 1
ATOM 1465 N N . GLN A 1 225 ? 116.147 247.940 215.658 1.00 192.15 203 GLN A N 1
ATOM 1466 C CA . GLN A 1 225 ? 116.044 249.371 215.390 1.00 192.15 203 GLN A CA 1
ATOM 1467 C C . GLN A 1 225 ? 116.684 249.723 214.054 1.00 192.15 203 GLN A C 1
ATOM 1468 O O . GLN A 1 225 ? 116.142 250.527 213.287 1.00 192.15 203 GLN A O 1
ATOM 1474 N N . ALA A 1 226 ? 117.828 249.110 213.752 1.00 191.29 204 ALA A N 1
ATOM 1475 C CA . ALA A 1 226 ? 118.536 249.418 212.516 1.00 191.29 204 ALA A CA 1
ATOM 1476 C C . ALA A 1 226 ? 117.727 249.015 211.293 1.00 191.29 204 ALA A C 1
ATOM 1477 O O . ALA A 1 226 ? 117.589 249.799 210.344 1.00 191.29 204 ALA A O 1
ATOM 1479 N N . VAL A 1 227 ? 117.203 247.787 211.280 1.00 190.40 205 VAL A N 1
ATOM 1480 C CA . VAL A 1 227 ? 116.458 247.329 210.111 1.00 190.40 205 VAL A CA 1
ATOM 1481 C C . VAL A 1 227 ? 115.191 248.159 209.934 1.00 190.40 205 VAL A C 1
ATOM 1482 O O . VAL A 1 227 ? 114.813 248.517 20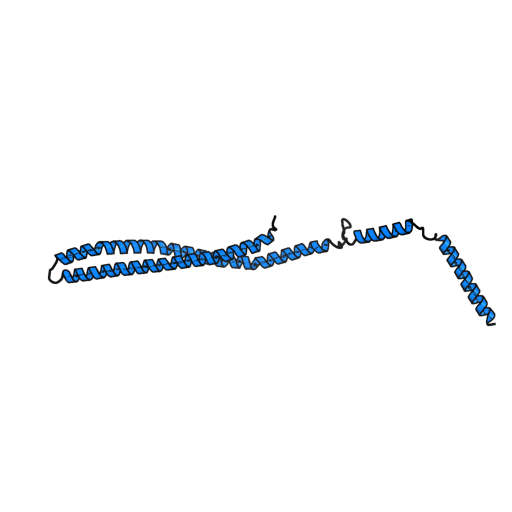8.809 1.00 190.40 205 VAL A O 1
ATOM 1486 N N . GLU A 1 228 ? 114.528 248.501 211.045 1.00 189.83 206 GLU A N 1
ATOM 1487 C CA . GLU A 1 228 ? 113.358 249.370 210.949 1.00 189.83 206 GLU A CA 1
ATOM 1488 C C . GLU A 1 228 ? 113.723 250.717 210.341 1.00 189.83 206 GLU A C 1
ATOM 1489 O O . GLU A 1 228 ? 113.040 251.198 209.427 1.00 189.83 206 GLU A O 1
ATOM 1495 N N . ALA A 1 229 ? 114.791 251.342 210.838 1.00 188.04 207 ALA A N 1
ATOM 1496 C CA . ALA A 1 229 ? 115.195 252.644 210.322 1.00 188.04 207 ALA A CA 1
ATOM 1497 C C . ALA A 1 229 ? 115.521 252.567 208.838 1.00 188.04 207 ALA A C 1
ATOM 1498 O O . ALA A 1 229 ? 115.143 253.449 208.059 1.00 188.04 207 ALA A O 1
ATOM 1500 N N . THR A 1 230 ? 116.221 251.508 208.427 1.00 189.06 208 THR A N 1
ATOM 1501 C CA . THR A 1 230 ? 116.610 251.389 207.027 1.00 189.06 208 THR A CA 1
ATOM 1502 C C . THR A 1 230 ? 115.3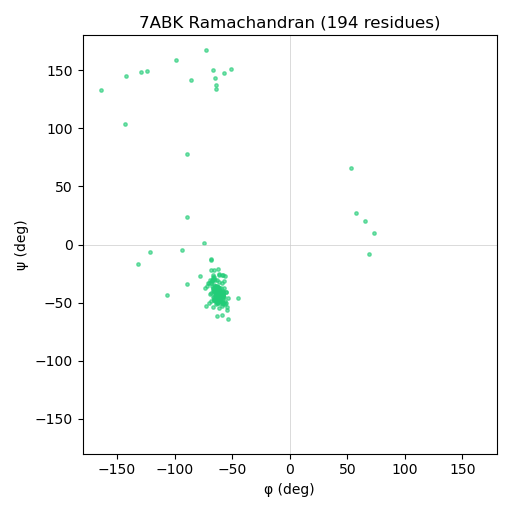96 251.221 206.126 1.00 189.06 208 THR A C 1
ATOM 1503 O O . THR A 1 230 ? 115.283 251.899 205.097 1.00 189.06 208 THR A O 1
ATOM 1507 N N . LEU A 1 231 ? 114.476 250.322 206.489 1.00 188.90 209 LEU A N 1
ATOM 1508 C CA . LEU A 1 231 ? 113.302 250.124 205.644 1.00 188.90 209 LEU A CA 1
ATOM 1509 C C . LEU A 1 231 ? 112.434 251.374 205.612 1.00 188.90 209 LEU A C 1
ATOM 1510 O O . LEU A 1 231 ? 111.847 251.703 204.574 1.00 188.90 209 LEU A O 1
ATOM 1515 N N . ALA A 1 232 ? 112.350 252.095 206.734 1.00 185.15 210 ALA A N 1
ATOM 1516 C CA . ALA A 1 232 ? 111.574 253.327 206.752 1.00 185.15 210 ALA A CA 1
ATOM 1517 C C . ALA A 1 232 ? 112.191 254.377 205.842 1.00 185.15 210 ALA A C 1
ATOM 1518 O O . ALA A 1 232 ? 111.489 255.013 205.049 1.00 185.15 210 ALA A O 1
ATOM 1520 N N . ALA A 1 233 ? 113.510 254.566 205.937 1.00 183.22 211 ALA A N 1
ATOM 1521 C CA . ALA A 1 233 ? 114.178 255.534 205.077 1.00 183.22 211 ALA A CA 1
ATOM 1522 C C . ALA A 1 233 ? 114.036 255.155 203.611 1.00 183.22 211 ALA A C 1
ATOM 1523 O O . ALA A 1 233 ? 113.882 256.027 202.749 1.00 183.22 211 ALA A O 1
ATOM 1525 N N . MET A 1 234 ? 114.073 253.857 203.309 1.00 190.64 212 MET A N 1
ATOM 1526 C CA . MET A 1 234 ? 113.916 253.425 201.925 1.00 190.64 212 MET A CA 1
ATOM 1527 C C . MET A 1 234 ? 112.513 253.722 201.412 1.00 190.64 212 MET A C 1
ATOM 1528 O O . MET A 1 234 ? 112.347 254.379 200.378 1.00 190.64 212 MET A O 1
ATOM 1533 N N . LYS A 1 235 ? 111.488 253.252 202.127 1.00 1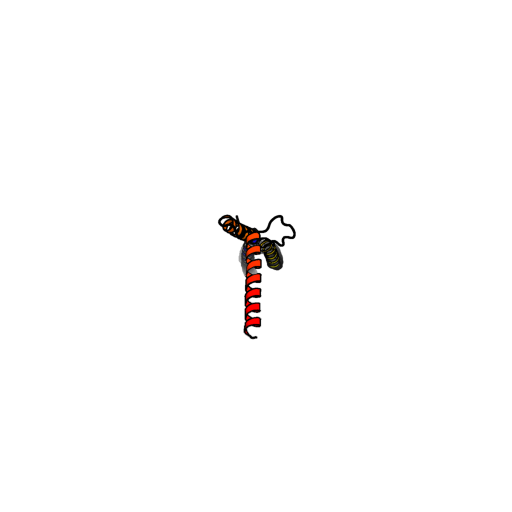88.05 213 LYS A N 1
ATOM 1534 C CA . LYS A 1 235 ? 110.119 253.463 201.671 1.00 188.05 213 LYS A CA 1
ATOM 1535 C C . LYS A 1 235 ? 109.698 254.922 201.748 1.00 188.05 213 LYS A C 1
ATOM 1536 O O . LYS A 1 235 ? 108.656 255.283 201.194 1.00 188.05 213 LYS A O 1
ATOM 1542 N N . ALA A 1 236 ? 110.470 255.768 202.432 1.00 189.71 214 ALA A N 1
ATOM 1543 C CA . ALA A 1 236 ? 110.193 257.197 202.391 1.00 189.71 214 ALA A CA 1
ATOM 1544 C C . ALA A 1 236 ? 110.923 257.870 201.235 1.00 189.71 214 ALA A C 1
ATOM 1545 O O . ALA A 1 236 ? 110.407 258.824 200.644 1.00 189.71 214 ALA A O 1
ATOM 1547 N N . ARG A 1 237 ? 112.120 257.384 200.902 1.00 193.60 215 ARG A N 1
ATOM 1548 C CA . ARG A 1 237 ? 112.894 257.993 199.826 1.00 193.60 215 ARG A CA 1
ATOM 1549 C C . ARG A 1 237 ? 112.230 257.778 198.473 1.00 193.60 215 ARG A C 1
ATOM 1550 O O . ARG A 1 237 ? 112.286 258.657 197.603 1.00 193.60 215 ARG A O 1
ATOM 1558 N N . ARG A 1 238 ? 111.602 256.617 198.273 1.00 197.34 216 ARG A N 1
ATOM 1559 C CA . ARG A 1 238 ? 110.930 256.338 197.007 1.00 197.34 216 ARG A CA 1
ATOM 1560 C C . ARG A 1 238 ? 109.845 257.363 196.707 1.00 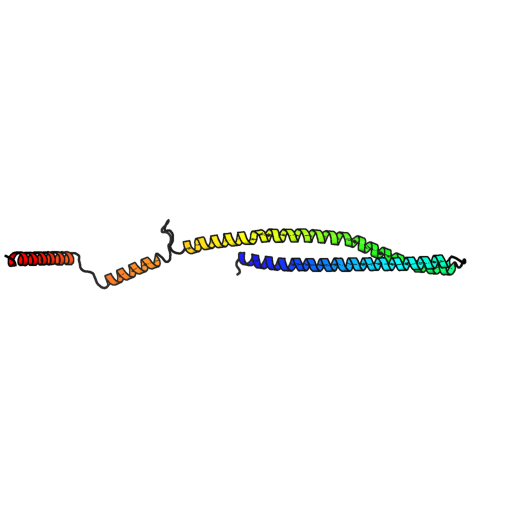197.34 216 ARG A C 1
ATOM 1561 O O . ARG A 1 238 ? 109.515 257.593 195.538 1.00 197.34 216 ARG A O 1
ATOM 1569 N N . SER A 1 239 ? 109.283 257.981 197.740 1.00 196.55 217 SER A N 1
ATOM 1570 C CA . SER A 1 239 ? 108.255 258.995 197.559 1.00 196.55 217 SER A CA 1
ATOM 1571 C C . SER A 1 239 ? 108.743 260.343 198.072 1.00 196.55 217 SER A C 1
ATOM 1572 O O . SER A 1 239 ? 109.939 260.538 198.286 1.00 196.55 217 SER A O 1
#

InterPro domains:
  IPR007157 PspA/VIPP1 [PF04012] (2-216)
  IPR007157 PspA/VIPP1 [PTHR31088] (1-216)

Sequence (196 aa):
QEAPEDLLERLLGEMELELIELRRALAQTIATFKSTERQRDAQQLIAQRWYEKAQAALDRGNEQLAREALGQRQSYQSHTEALGKSLGEQRALVEQVRGQLQKLERKYLELKSQKNLYLARLKSAIAAQKIEEIAGNLDNASASSLFERIETKILELEAERELLNPPPSPLDKKFEQWEEQQAVEATLAAMKARRS

Radius of gyration: 50.76 Å; Cα contacts (8 Å, |Δi|>4): 75; chains: 1; bounding box: 52×167×39 Å

Secondary structure (DSSP, 8-state):
---HHHHHHHHHHHHHHHHHHHHHHHHHHHHHHHHHHHHHHHHHHHHHHHHHHHHHHHGGG-HHHHHHHHHHHHHHHHHHHHHHHHHHHHHHHHHHHHHHHHHHHHHHHHHHHHHHHHHHHHHHHHHHHHHHHBS---SSSS--BSSSHHHHHHHHHHHHHHHHSPPPPHHHHHHHHHHHHHHHHHHHHHHHHHT-

Solvent-accessible surface area: 16435 Å² total; per-residue (Å²): 215,82,56,105,66,71,49,61,74,124,94,31,32,100,67,70,108,113,8,67,102,57,106,136,57,23,57,116,55,39,61,86,18,113,53,44,53,164,111,49,58,51,55,80,118,66,1,82,115,68,92,83,109,4,93,63,23,106,59,230,66,68,89,91,100,6,177,93,6,80,49,83,63,109,52,59,55,60,100,14,94,51,46,24,156,51,9,51,95,66,123,65,104,12,99,112,48,96,37,86,19,123,135,74,64,173,117,33,104,75,94,98,84,86,55,101,106,136,50,58,157,52,140,76,66,91,36,58,130,115,115,84,121,84,38,17,114,82,94,97,92,97,84,23,20,86,129,65,152,82,82,80,125,106,106,89,102,82,52,99,154,61,145,135,96,115,77,87,52,96,105,82,100,133,130,77,102,155,80,97,96,89,53,69,86,64,86,72,50,66,143,113,63,215,184,107

Nearest PDB structures (foldseek):
  7abk-assembly1_A  TM=1.005E+00  e=6.439E-26  Synechocystis sp. PCC 6803 substr. Kazusa
  8akr-assembly1_A  TM=9.721E-01  e=7.291E-23  Synechocystis sp. PCC 6803
  9eon-assembly1_A  TM=6.461E-01  e=1.958E-07  Synechocystis sp. PCC 6803
  9eom-assembly1_A-2  TM=6.483E-01  e=1.958E-07  Synechocystis sp. PCC 6803
  8qbr-assembly1_A  TM=5.871E-01  e=4.336E-07  Nostoc punctiforme

Organism: Synechocystis sp. (strain ATCC 27184 / PCC 6803 / Kazusa) (NCBI:txid1111708)

Foldseek 3Di:
DDDPLVVVVVVLVVVVVVLVVLVVVLVVVVVVLVVLVVVLVVLVVVLVVLQVVLVVCCPVVNNVSNVVSVVVSVVSVVVSVVSVVVSVVCPVVSVVVVVVSVVVVVVSVVVVVCSVVVVVVVVVVVVVVVVCQAAPPPPDVPDHPPVVVVVVVVVVVVVVVCVVPPDDDVVVVVVVVVVVVVVVVVVVVVVVVVVD